Protein AF-0000000075744538 (afdb_homodimer)

Sequence (208 aa):
MGKKRLEEMASIMDGLGHPLRLRIIAILAMNGSLYLSDIAKRLGVSRALAKVHLVKLQKAGLVRSSVRLMDGEAKALRYYELVDFNITVNPRIIVELAGGGDEQMGKKRLEEMASIMDGLGHPLRLRIIAILAMNGSLYLSDIAKRLGVSRALAKVHLVKLQKAGLVRSSVRLMDGEAKALRYYELVDFNITVNPRIIVELAGGGDEQ

Foldseek 3Di:
DLVVLLVLVVLLVVLVVDPLSVVLLVVQVVPPKAFLVVSCVVSVHDSVVSVVSVVSCVVSVQKDKDWDCPPPDNDITIIMHGDDDDDDDDPVVNCCSNPVPPPD/DLVVLLVLVVLLVVLVVDPLSVVLLVVQVVPPKAFLVVSCVVSVHDSVVSVVSVVSCVVSVQKDKDWDCPPPDNDITIIMHGDDDDDDDDPVVNCCSNPVPPPD

Secondary structure (DSSP, 8-state):
-HHHHHHHHHHHHHHTSSHHHHHHHHHHHHH-SEEHHHHHHHHTS-HHHHHHHHHHHHHTTSEEEEEEE-TTSS-EEEEEEEPP--EEE-HHHHHHHHHTTTT-/-HHHHHHHHHHHHHHTSSHHHHHHHHHHHHH-SEEHHHHHHHHTS-HHHHHHHHHHHHHTTSEEEEEEE-TTSS-EEEEEEEPP--EEE-HHHHHHHHHTTTT-

Radius of gyration: 20.22 Å; Cα contacts (8 Å, |Δi|>4): 344; chains: 2; bounding box: 46×75×44 Å

pLDDT: mean 91.55, std 14.59, range [30.5, 98.81]

InterPro domains:
  IPR001845 HTH ArsR-type DNA-binding domain [SM00418] (11-99)
  IPR011991 ArsR-like helix-turn-helix domain [cd00090] (16-85)
  IPR036388 Winged helix-like DNA-binding domain superfamily [G3DSA:1.10.10.10] (1-91)
  IPR036390 Winged helix DNA-binding domain superfamily [SSF46785] (3-94)
  IPR051081 HTH-type Metal-responsive Transcriptional Regulators [PTHR33154] (5-82)

Structure (mmCIF, N/CA/C/O backbone):
data_AF-0000000075744538-model_v1
#
loop_
_entity.id
_entity.type
_entity.pdbx_description
1 polymer 'Regulatory protein ArsR'
#
loop_
_atom_site.group_PDB
_atom_site.id
_atom_site.type_symbol
_atom_site.label_atom_id
_atom_site.label_alt_id
_atom_site.label_comp_id
_atom_site.label_asym_id
_atom_site.label_entity_id
_atom_site.label_seq_id
_atom_site.pdbx_PDB_ins_code
_atom_site.Cartn_x
_atom_site.Cartn_y
_atom_site.Cartn_z
_atom_site.occupancy
_atom_site.B_iso_or_equiv
_atom_site.auth_seq_id
_atom_site.auth_comp_id
_atom_site.auth_asym_id
_atom_site.auth_atom_id
_atom_site.pdbx_PDB_model_num
ATOM 1 N N . MET A 1 1 ? 17.062 2.197 13.508 1 47.12 1 MET A N 1
ATOM 2 C CA . MET A 1 1 ? 16.344 0.928 13.547 1 47.12 1 MET A CA 1
ATOM 3 C C . MET A 1 1 ? 14.875 1.127 13.203 1 47.12 1 MET A C 1
ATOM 5 O O . MET A 1 1 ? 14.258 0.26 12.586 1 47.12 1 MET A O 1
ATOM 9 N N . GLY A 1 2 ? 14.25 2.395 13.664 1 64.56 2 GLY A N 1
ATOM 10 C CA . GLY A 1 2 ? 12.875 2.773 13.375 1 64.56 2 GLY A CA 1
ATOM 11 C C . GLY A 1 2 ? 12.609 2.961 11.891 1 64.56 2 GLY A C 1
ATOM 12 O O . GLY A 1 2 ? 11.586 2.496 11.375 1 64.56 2 GLY A O 1
ATOM 13 N N . LYS A 1 3 ? 13.727 3.275 11.234 1 73.88 3 LYS A N 1
ATOM 14 C CA . LYS A 1 3 ? 13.617 3.547 9.805 1 73.88 3 LYS A CA 1
ATOM 15 C C . LYS A 1 3 ? 13.469 2.252 9.008 1 73.88 3 LYS A C 1
ATOM 17 O O . LYS A 1 3 ? 12.68 2.182 8.062 1 73.88 3 LYS A O 1
ATOM 22 N N . LYS A 1 4 ? 14.203 1.248 9.461 1 85.88 4 LYS A N 1
ATOM 23 C CA . LYS A 1 4 ? 14.141 -0.024 8.742 1 85.88 4 LYS A CA 1
ATOM 24 C C . LYS A 1 4 ? 12.758 -0.661 8.891 1 85.88 4 LYS A C 1
ATOM 26 O O . LYS A 1 4 ? 12.219 -1.21 7.926 1 85.88 4 LYS A O 1
ATOM 31 N N . ARG A 1 5 ? 12.219 -0.546 10.055 1 92.44 5 ARG A N 1
ATOM 32 C CA . ARG A 1 5 ? 10.906 -1.124 10.32 1 92.44 5 ARG A CA 1
ATOM 33 C C . ARG A 1 5 ? 9.812 -0.389 9.547 1 92.44 5 ARG A C 1
ATOM 35 O O . ARG A 1 5 ? 8.875 -1.011 9.047 1 92.44 5 ARG A O 1
ATOM 42 N N . LEU A 1 6 ? 10.016 0.898 9.469 1 95.19 6 LEU A N 1
ATOM 43 C CA . LEU A 1 6 ? 9.062 1.692 8.703 1 95.19 6 LEU A CA 1
ATOM 44 C C . LEU A 1 6 ? 9.148 1.37 7.215 1 95.19 6 LEU A C 1
ATOM 46 O O . LEU A 1 6 ? 8.133 1.298 6.531 1 95.19 6 LEU A O 1
ATOM 50 N N . GLU A 1 7 ? 10.383 1.161 6.746 1 96.69 7 GLU A N 1
ATOM 51 C CA . GLU A 1 7 ? 10.609 0.81 5.348 1 96.69 7 GLU A CA 1
ATOM 52 C C . GLU A 1 7 ? 10.008 -0.554 5.016 1 96.69 7 GLU A C 1
ATOM 54 O O . GLU A 1 7 ? 9.469 -0.753 3.926 1 96.69 7 GLU A O 1
ATOM 59 N N . GLU A 1 8 ? 10.141 -1.439 5.91 1 96.62 8 GLU A N 1
ATOM 60 C CA . GLU A 1 8 ? 9.555 -2.762 5.723 1 96.62 8 GLU A CA 1
ATOM 61 C C . GLU A 1 8 ? 8.031 -2.686 5.656 1 96.62 8 GLU A C 1
ATOM 63 O O . GLU A 1 8 ? 7.406 -3.33 4.809 1 96.62 8 GLU A O 1
ATOM 68 N N . MET A 1 9 ? 7.48 -1.909 6.602 1 97.44 9 MET A N 1
ATOM 69 C CA . MET A 1 9 ? 6.035 -1.705 6.574 1 97.44 9 MET A CA 1
ATOM 70 C C . MET A 1 9 ? 5.602 -1.058 5.266 1 97.44 9 MET A C 1
ATOM 72 O O . MET A 1 9 ? 4.637 -1.5 4.637 1 97.44 9 MET A O 1
ATOM 76 N N . ALA A 1 10 ? 6.344 -0.08 4.855 1 98.44 10 ALA A N 1
ATOM 77 C CA . ALA A 1 10 ? 6.027 0.614 3.609 1 98.44 10 ALA A CA 1
ATOM 78 C C . ALA A 1 10 ? 6.082 -0.34 2.42 1 98.44 10 ALA A C 1
ATOM 80 O O . ALA A 1 10 ? 5.238 -0.273 1.521 1 98.44 10 ALA A O 1
ATOM 81 N N . SER A 1 11 ? 7.059 -1.188 2.406 1 98.31 11 SER A N 1
ATOM 82 C CA . SER A 1 11 ? 7.223 -2.145 1.317 1 98.31 11 SER A CA 1
ATOM 83 C C . SER A 1 11 ? 6.02 -3.078 1.219 1 98.31 11 SER A C 1
ATOM 85 O O . SER A 1 11 ? 5.52 -3.342 0.123 1 98.31 11 SER A O 1
ATOM 87 N N . ILE A 1 12 ? 5.578 -3.559 2.309 1 98.56 12 ILE A N 1
ATOM 88 C CA . ILE A 1 12 ? 4.43 -4.457 2.342 1 98.56 12 ILE A CA 1
ATOM 89 C C . ILE A 1 12 ? 3.182 -3.715 1.871 1 98.56 12 ILE A C 1
ATOM 91 O O . ILE A 1 12 ? 2.438 -4.215 1.023 1 98.56 12 ILE A O 1
ATOM 95 N N . MET A 1 13 ? 2.982 -2.502 2.416 1 98.81 13 MET A N 1
ATOM 96 C CA . MET A 1 13 ? 1.815 -1.718 2.021 1 98.81 13 MET A CA 1
ATOM 97 C C . MET A 1 13 ? 1.864 -1.381 0.535 1 98.81 13 MET A C 1
ATOM 99 O O . MET A 1 13 ? 0.838 -1.412 -0.147 1 98.81 13 MET A O 1
ATOM 103 N N . ASP A 1 14 ? 3.059 -1.062 0.103 1 98.75 14 ASP A N 1
ATOM 104 C CA . ASP A 1 14 ? 3.242 -0.787 -1.318 1 98.75 14 ASP A CA 1
ATOM 105 C C . ASP A 1 14 ? 2.879 -2.004 -2.166 1 98.75 14 ASP A C 1
ATOM 107 O O . ASP A 1 14 ? 2.203 -1.876 -3.188 1 98.75 14 ASP A O 1
ATOM 111 N N . GLY A 1 15 ? 3.254 -3.119 -1.806 1 98.75 15 GLY A N 1
ATOM 112 C CA . GLY A 1 15 ? 2.887 -4.355 -2.479 1 98.75 15 GLY A CA 1
ATOM 113 C C . GLY A 1 15 ? 1.386 -4.559 -2.574 1 98.75 15 GLY A C 1
ATOM 114 O O . GLY A 1 15 ? 0.886 -5.062 -3.582 1 98.75 15 GLY A O 1
ATOM 115 N N . LEU A 1 16 ? 0.679 -4.105 -1.604 1 98.81 16 LEU A N 1
ATOM 116 C CA . LEU A 1 16 ? -0.765 -4.301 -1.523 1 98.81 16 LEU A CA 1
ATOM 117 C C . LEU A 1 16 ? -1.505 -3.131 -2.164 1 98.81 16 LEU A C 1
ATOM 119 O O . LEU A 1 16 ? -2.736 -3.137 -2.24 1 98.81 16 LEU A O 1
ATOM 123 N N . GLY A 1 17 ? -0.749 -2.145 -2.582 1 98.69 17 GLY A N 1
ATOM 124 C CA . GLY A 1 17 ? -1.336 -0.878 -2.992 1 98.69 17 GLY A CA 1
ATOM 125 C C . GLY A 1 17 ? -1.738 -0.854 -4.457 1 98.69 17 GLY A C 1
ATOM 126 O O . GLY A 1 17 ? -1.682 0.194 -5.102 1 98.69 17 GLY A O 1
ATOM 127 N N . HIS A 1 18 ? -2.146 -1.914 -5 1 98.44 18 HIS A N 1
ATOM 128 C CA . HIS A 1 18 ? -2.52 -2.033 -6.406 1 98.44 18 HIS A CA 1
ATOM 129 C C . HIS A 1 18 ? -3.637 -3.055 -6.594 1 98.44 18 HIS A C 1
ATOM 131 O O . HIS A 1 18 ? -3.51 -4.207 -6.172 1 98.44 18 HIS A O 1
ATOM 137 N N . PRO A 1 19 ? -4.703 -2.648 -7.309 1 97.88 19 PRO A N 1
ATOM 138 C CA . PRO A 1 19 ? -5.848 -3.553 -7.434 1 97.88 19 PRO A CA 1
ATOM 139 C C . PRO A 1 19 ? -5.484 -4.875 -8.102 1 97.88 19 PRO A C 1
ATOM 141 O O . PRO A 1 19 ? -5.957 -5.934 -7.68 1 97.88 19 PRO A O 1
ATOM 144 N N . LEU A 1 20 ? -4.684 -4.84 -9.102 1 97.75 20 LEU A N 1
ATOM 145 C CA . LEU A 1 20 ? -4.305 -6.062 -9.797 1 97.75 20 LEU A CA 1
ATOM 146 C C . LEU A 1 20 ? -3.508 -6.988 -8.883 1 97.75 20 LEU A C 1
ATOM 148 O O . LEU A 1 20 ? -3.664 -8.211 -8.938 1 97.75 20 LEU A O 1
ATOM 152 N N . ARG A 1 21 ? -2.678 -6.422 -8.094 1 98.69 21 ARG A N 1
ATOM 153 C CA . ARG A 1 21 ? -1.895 -7.242 -7.172 1 98.69 21 ARG A CA 1
ATOM 154 C C . ARG A 1 21 ? -2.785 -7.863 -6.102 1 98.69 21 ARG A C 1
ATOM 156 O O . ARG A 1 21 ? -2.545 -8.992 -5.664 1 98.69 21 ARG A O 1
ATOM 163 N N . LEU A 1 22 ? -3.793 -7.105 -5.695 1 98.69 22 LEU A N 1
ATOM 164 C CA . LEU A 1 22 ? -4.758 -7.688 -4.766 1 98.69 22 LEU A CA 1
ATOM 165 C C . LEU A 1 22 ? -5.512 -8.836 -5.418 1 98.69 22 LEU A C 1
ATOM 167 O O . LEU A 1 22 ? -5.816 -9.836 -4.766 1 98.69 22 LEU A O 1
ATOM 171 N N . ARG A 1 23 ? -5.773 -8.719 -6.684 1 98.19 23 ARG A N 1
ATOM 172 C CA . ARG A 1 23 ? -6.414 -9.805 -7.41 1 98.19 23 ARG A CA 1
ATOM 173 C C . ARG A 1 23 ? -5.492 -11.016 -7.508 1 98.19 23 ARG A C 1
ATOM 175 O O . ARG A 1 23 ? -5.945 -12.156 -7.41 1 98.19 23 ARG A O 1
ATOM 182 N N . ILE A 1 24 ? -4.242 -10.75 -7.676 1 98.62 24 ILE A N 1
ATOM 183 C CA . ILE A 1 24 ? -3.27 -11.844 -7.703 1 98.62 24 ILE A CA 1
ATOM 184 C C . ILE A 1 24 ? -3.293 -12.586 -6.371 1 98.62 24 ILE A C 1
ATOM 186 O O . ILE A 1 24 ? -3.324 -13.82 -6.34 1 98.62 24 ILE A O 1
ATOM 190 N N . ILE A 1 25 ? -3.305 -11.859 -5.328 1 98.81 25 ILE A N 1
ATOM 191 C CA . ILE A 1 25 ? -3.334 -12.453 -3.994 1 98.81 25 ILE A CA 1
ATOM 192 C C . ILE A 1 25 ? -4.594 -13.297 -3.832 1 98.81 25 ILE A C 1
ATOM 194 O O . ILE A 1 25 ? -4.531 -14.422 -3.336 1 98.81 25 ILE A O 1
ATOM 198 N N . ALA A 1 26 ? -5.715 -12.727 -4.289 1 98.38 26 ALA A N 1
ATOM 199 C CA . ALA A 1 26 ? -6.973 -13.461 -4.191 1 98.38 26 ALA A CA 1
ATOM 200 C C . ALA A 1 26 ? -6.906 -14.773 -4.973 1 98.38 26 ALA A C 1
ATOM 202 O O . ALA A 1 26 ? -7.316 -15.82 -4.473 1 98.38 26 ALA A O 1
ATOM 203 N N . ILE A 1 27 ? -6.395 -14.719 -6.164 1 97.81 27 ILE A N 1
ATOM 204 C CA . ILE A 1 27 ? -6.297 -15.875 -7.047 1 97.81 27 ILE A CA 1
ATOM 205 C C . ILE A 1 27 ? -5.418 -16.938 -6.398 1 97.81 27 ILE A C 1
ATOM 207 O O . ILE A 1 27 ? -5.781 -18.125 -6.367 1 97.81 27 ILE A O 1
ATOM 211 N N . LEU A 1 28 ? -4.301 -16.562 -5.84 1 98.44 28 LEU A N 1
ATOM 212 C CA . LEU A 1 28 ? -3.383 -17.5 -5.219 1 98.44 28 LEU A CA 1
ATOM 213 C C . LEU A 1 28 ? -3.975 -18.062 -3.93 1 98.44 28 LEU A C 1
ATOM 215 O O . LEU A 1 28 ? -3.77 -19.25 -3.611 1 98.44 28 LEU A O 1
ATOM 219 N N . ALA A 1 29 ? -4.656 -17.219 -3.219 1 98.25 29 ALA A N 1
ATOM 220 C CA . ALA A 1 29 ? -5.285 -17.672 -1.978 1 98.25 29 ALA A CA 1
ATOM 221 C C . ALA A 1 29 ? -6.336 -18.75 -2.25 1 98.25 29 ALA A C 1
ATOM 223 O O . ALA A 1 29 ? -6.484 -19.688 -1.471 1 98.25 29 ALA A O 1
ATOM 224 N N . MET A 1 30 ? -6.992 -18.609 -3.342 1 97.25 30 MET A N 1
ATOM 225 C CA . MET A 1 30 ? -8.125 -19.484 -3.654 1 97.25 30 MET A CA 1
ATOM 226 C C . MET A 1 30 ? -7.66 -20.75 -4.359 1 97.25 30 MET A C 1
ATOM 228 O O . MET A 1 30 ? -8.352 -21.781 -4.316 1 97.25 30 MET A O 1
ATOM 232 N N . ASN A 1 31 ? -6.469 -20.688 -5.031 1 96.81 31 ASN A N 1
ATOM 233 C CA . ASN A 1 31 ? -6.125 -21.797 -5.93 1 96.81 31 ASN A CA 1
ATOM 234 C C . ASN A 1 31 ? -4.812 -22.453 -5.527 1 96.81 31 ASN A C 1
ATOM 236 O O . ASN A 1 31 ? -4.457 -23.516 -6.059 1 96.81 31 ASN A O 1
ATOM 240 N N . GLY A 1 32 ? -4.125 -21.844 -4.559 1 96.56 32 GLY A N 1
ATOM 241 C CA . GLY A 1 32 ? -2.824 -22.391 -4.195 1 96.56 32 GLY A CA 1
ATOM 242 C C . GLY A 1 32 ? -1.714 -21.953 -5.133 1 96.56 32 GLY A C 1
ATOM 243 O O . GLY A 1 32 ? -1.694 -20.812 -5.598 1 96.56 32 GLY A O 1
ATOM 244 N N . SER A 1 33 ? -0.718 -22.828 -5.367 1 97.06 33 SER A N 1
ATOM 245 C CA . SER A 1 33 ? 0.424 -22.516 -6.223 1 97.06 33 SER A CA 1
ATOM 246 C C . SER A 1 33 ? 0.024 -22.516 -7.695 1 97.06 33 SER A C 1
ATOM 248 O O . SER A 1 33 ? -0.646 -23.422 -8.172 1 97.06 33 SER A O 1
ATOM 250 N N . LEU A 1 34 ? 0.388 -21.469 -8.398 1 97.62 34 LEU A N 1
ATOM 251 C CA . LEU A 1 34 ? 0.048 -21.344 -9.812 1 97.62 34 LEU A CA 1
ATOM 252 C C . LEU A 1 34 ? 1.264 -20.906 -10.625 1 97.62 34 LEU A C 1
ATOM 254 O O . LEU A 1 34 ? 2.105 -20.141 -10.133 1 97.62 34 LEU A O 1
ATOM 258 N N . TYR A 1 35 ? 1.238 -21.328 -11.859 1 96.81 35 TYR A N 1
ATOM 259 C CA . TYR A 1 35 ? 2.256 -20.859 -12.797 1 96.81 35 TYR A CA 1
ATOM 260 C C . TYR A 1 35 ? 1.969 -19.438 -13.242 1 96.81 35 TYR A C 1
ATOM 262 O O . TYR A 1 35 ? 0.815 -19 -13.25 1 96.81 35 TYR A O 1
ATOM 270 N N . LEU A 1 36 ? 3.086 -18.766 -13.562 1 97.25 36 LEU A N 1
ATOM 271 C CA . LEU A 1 36 ? 2.975 -17.406 -14.062 1 97.25 36 LEU A CA 1
ATOM 272 C C . LEU A 1 36 ? 1.933 -17.328 -15.18 1 97.25 36 LEU A C 1
ATOM 274 O O . LEU A 1 36 ? 1.086 -16.422 -15.172 1 97.25 36 LEU A O 1
ATOM 278 N N . SER A 1 37 ? 1.929 -18.219 -16.094 1 96.06 37 SER A N 1
ATOM 279 C CA . SER A 1 37 ? 1.019 -18.203 -17.234 1 96.06 37 SER A CA 1
ATOM 280 C C . SER A 1 37 ? -0.433 -18.344 -16.781 1 96.06 37 SER A C 1
ATOM 282 O O . SER A 1 37 ? -1.326 -17.719 -17.359 1 96.06 37 SER A O 1
ATOM 284 N N . ASP A 1 38 ? -0.695 -19.141 -15.805 1 97.44 38 ASP A N 1
ATOM 285 C CA . ASP A 1 38 ? -2.045 -19.328 -15.289 1 97.44 38 ASP A CA 1
ATOM 286 C C . ASP A 1 38 ? -2.555 -18.078 -14.586 1 97.44 38 ASP A C 1
ATOM 288 O O . ASP A 1 38 ? -3.719 -17.703 -14.742 1 97.44 38 ASP A O 1
ATOM 292 N N . ILE A 1 39 ? -1.715 -17.484 -13.82 1 98.19 39 ILE A N 1
ATOM 293 C CA . ILE A 1 39 ? -2.074 -16.25 -13.141 1 98.19 39 ILE A CA 1
ATOM 294 C C . ILE A 1 39 ? -2.439 -15.18 -14.164 1 98.19 39 ILE A C 1
ATOM 296 O O . ILE A 1 39 ? -3.482 -14.531 -14.055 1 98.19 39 ILE A O 1
ATOM 300 N N . ALA A 1 40 ? -1.574 -15.047 -15.164 1 98.44 40 ALA A N 1
ATOM 301 C CA . ALA A 1 40 ? -1.8 -14.055 -16.203 1 98.44 40 ALA A CA 1
ATOM 302 C C . ALA A 1 40 ? -3.129 -14.297 -16.922 1 98.44 40 ALA A C 1
ATOM 304 O O . ALA A 1 40 ? -3.908 -13.359 -17.125 1 98.44 40 ALA A O 1
ATOM 305 N N . LYS A 1 41 ? -3.426 -15.523 -17.25 1 98.31 41 LYS A N 1
ATOM 306 C CA . LYS A 1 41 ? -4.66 -15.898 -17.922 1 98.31 41 LYS A CA 1
ATOM 307 C C . LYS A 1 41 ? -5.883 -15.57 -17.078 1 98.31 41 LYS A C 1
ATOM 309 O O . LYS A 1 41 ? -6.844 -14.969 -17.562 1 98.31 41 LYS A O 1
ATOM 314 N N . ARG A 1 42 ? -5.836 -15.914 -15.82 1 97.12 42 ARG A N 1
ATOM 315 C CA . ARG A 1 42 ? -6.953 -15.695 -14.906 1 97.12 42 ARG A CA 1
ATOM 316 C C . ARG A 1 42 ? -7.199 -14.203 -14.695 1 97.12 42 ARG A C 1
ATOM 318 O O . ARG A 1 42 ? -8.336 -13.781 -14.477 1 97.12 42 ARG A O 1
ATOM 325 N N . LEU A 1 43 ? -6.16 -13.398 -14.719 1 96.81 43 LEU A N 1
ATOM 326 C CA . LEU A 1 43 ? -6.258 -11.953 -14.531 1 96.81 43 LEU A CA 1
ATOM 327 C C . LEU A 1 43 ? -6.676 -11.266 -15.828 1 96.81 43 LEU A C 1
ATOM 329 O O . LEU A 1 43 ? -7.133 -10.125 -15.812 1 96.81 43 LEU A O 1
ATOM 333 N N . GLY A 1 44 ? -6.441 -11.906 -16.953 1 97.69 44 GLY A N 1
ATOM 334 C CA . GLY A 1 44 ? -6.707 -11.289 -18.25 1 97.69 44 GLY A CA 1
ATOM 335 C C . GLY A 1 44 ? -5.656 -10.273 -18.656 1 97.69 44 GLY A C 1
ATOM 336 O O . GLY A 1 44 ? -5.984 -9.227 -19.234 1 97.69 44 GLY A O 1
ATOM 337 N N . VAL A 1 45 ? -4.418 -10.508 -18.312 1 98.31 45 VAL A N 1
ATOM 338 C CA . VAL A 1 45 ? -3.318 -9.609 -18.641 1 98.31 45 VAL A CA 1
ATOM 339 C C . VAL A 1 45 ? -2.186 -10.398 -19.297 1 98.31 45 VAL A C 1
ATOM 341 O O . VAL A 1 45 ? -2.232 -11.633 -19.359 1 98.31 45 VAL A O 1
ATOM 344 N N . SER A 1 46 ? -1.188 -9.688 -19.797 1 98.38 46 SER A N 1
ATOM 345 C CA . SER A 1 46 ? -0.025 -10.336 -20.391 1 98.38 46 SER A CA 1
ATOM 346 C C . SER A 1 46 ? 0.859 -10.969 -19.312 1 98.38 46 SER A C 1
ATOM 348 O O . SER A 1 46 ? 0.849 -10.547 -18.156 1 98.38 46 SER A O 1
ATOM 350 N N . ARG A 1 47 ? 1.616 -11.953 -19.656 1 97.81 47 ARG A N 1
ATOM 351 C CA . ARG A 1 47 ? 2.6 -12.562 -18.781 1 97.81 47 ARG A CA 1
ATOM 352 C C . ARG A 1 47 ? 3.619 -11.539 -18.297 1 97.81 47 ARG A C 1
ATOM 354 O O . ARG A 1 47 ? 4.066 -11.594 -17.141 1 97.81 47 ARG A O 1
ATOM 361 N N . ALA A 1 48 ? 4.004 -10.672 -19.188 1 98.25 48 ALA A N 1
ATOM 362 C CA . ALA A 1 48 ? 4.969 -9.641 -18.812 1 98.25 48 ALA A CA 1
ATOM 363 C C . ALA A 1 48 ? 4.445 -8.781 -17.672 1 98.25 48 ALA A C 1
ATOM 365 O O . ALA A 1 48 ? 5.16 -8.539 -16.688 1 98.25 48 ALA A O 1
ATOM 366 N N . LEU A 1 49 ? 3.211 -8.336 -17.734 1 98.44 49 LEU A N 1
ATOM 367 C CA . LEU A 1 49 ? 2.609 -7.492 -16.719 1 98.44 49 LEU A CA 1
ATOM 368 C C . LEU A 1 49 ? 2.439 -8.266 -15.406 1 98.44 49 LEU A C 1
ATOM 370 O O . LEU A 1 49 ? 2.752 -7.754 -14.336 1 98.44 49 LEU A O 1
ATOM 374 N N . ALA A 1 50 ? 1.929 -9.414 -15.531 1 98.56 50 ALA A N 1
ATOM 375 C CA . ALA A 1 50 ? 1.787 -10.242 -14.336 1 98.56 50 ALA A CA 1
ATOM 376 C C . ALA A 1 50 ? 3.131 -10.438 -13.641 1 98.56 50 ALA A C 1
ATOM 378 O O . ALA A 1 50 ? 3.211 -10.406 -12.406 1 98.56 50 ALA A O 1
ATOM 379 N N . LYS A 1 51 ? 4.105 -10.695 -14.445 1 98.31 51 LYS A N 1
ATOM 380 C CA . LYS A 1 51 ? 5.438 -10.906 -13.891 1 98.31 51 LYS A CA 1
ATOM 381 C C . LYS A 1 51 ? 5.902 -9.695 -13.086 1 98.31 51 LYS A C 1
ATOM 383 O O . LYS A 1 51 ? 6.395 -9.836 -11.969 1 98.31 51 LYS A O 1
ATOM 388 N N . VAL A 1 52 ? 5.758 -8.508 -13.664 1 98.5 52 VAL A N 1
ATOM 389 C CA . VAL A 1 52 ? 6.148 -7.27 -13 1 98.5 52 VAL A CA 1
ATOM 390 C C . VAL A 1 52 ? 5.496 -7.191 -11.625 1 98.5 52 VAL A C 1
ATOM 392 O O . VAL A 1 52 ? 6.16 -6.895 -10.625 1 98.5 52 VAL A O 1
ATOM 395 N N . HIS A 1 53 ? 4.227 -7.441 -11.484 1 98.75 53 HIS A N 1
ATOM 396 C CA . HIS A 1 53 ? 3.502 -7.352 -10.219 1 98.75 53 HIS A CA 1
ATOM 397 C C . HIS A 1 53 ? 3.914 -8.477 -9.266 1 98.75 53 HIS A C 1
ATOM 399 O O . HIS A 1 53 ? 3.994 -8.266 -8.055 1 98.75 53 HIS A O 1
ATOM 405 N N . LEU A 1 54 ? 4.168 -9.633 -9.82 1 98.75 54 LEU A N 1
ATOM 406 C CA . LEU A 1 54 ? 4.586 -10.758 -8.984 1 98.75 54 LEU A CA 1
ATOM 407 C C . LEU A 1 54 ? 5.961 -10.5 -8.375 1 98.75 54 LEU A C 1
ATOM 409 O O . LEU A 1 54 ? 6.219 -10.875 -7.23 1 98.75 54 LEU A O 1
ATOM 413 N N . VAL A 1 55 ? 6.84 -9.93 -9.148 1 98.44 55 VAL A N 1
ATOM 414 C CA . VAL A 1 55 ? 8.156 -9.562 -8.625 1 98.44 55 VAL A CA 1
ATOM 415 C C . VAL A 1 55 ? 8 -8.586 -7.469 1 98.44 55 VAL A C 1
ATOM 417 O O . VAL A 1 55 ? 8.664 -8.719 -6.438 1 98.44 55 VAL A O 1
ATOM 420 N N . LYS A 1 56 ? 7.156 -7.598 -7.617 1 98.62 56 LYS A N 1
ATOM 421 C CA . LYS A 1 56 ? 6.91 -6.629 -6.555 1 98.62 56 LYS A CA 1
ATOM 422 C C . LYS A 1 56 ? 6.359 -7.312 -5.309 1 98.62 56 LYS A C 1
ATOM 424 O O . LYS A 1 56 ? 6.781 -7.012 -4.188 1 98.62 56 LYS A O 1
ATOM 429 N N . LEU A 1 57 ? 5.418 -8.195 -5.473 1 98.81 57 LEU A N 1
ATOM 430 C CA . LEU A 1 57 ? 4.816 -8.93 -4.363 1 98.81 57 LEU A CA 1
ATOM 431 C C . LEU A 1 57 ? 5.848 -9.805 -3.664 1 98.81 57 LEU A C 1
ATOM 433 O O . LEU A 1 57 ? 5.812 -9.953 -2.439 1 98.81 57 LEU A O 1
ATOM 437 N N . GLN A 1 58 ? 6.734 -10.367 -4.48 1 98.56 58 GLN A N 1
ATOM 438 C CA . GLN A 1 58 ? 7.801 -11.188 -3.916 1 98.56 58 GLN A CA 1
ATOM 439 C C . GLN A 1 58 ? 8.758 -10.344 -3.072 1 98.56 58 GLN A C 1
ATOM 441 O O . GLN A 1 58 ? 9.117 -10.734 -1.961 1 98.56 58 GLN A O 1
ATOM 446 N N . LYS A 1 59 ? 9.148 -9.219 -3.57 1 98.12 59 LYS A N 1
ATOM 447 C CA . LYS A 1 59 ? 10.039 -8.32 -2.844 1 98.12 59 LYS A CA 1
ATOM 448 C C . LYS A 1 59 ? 9.406 -7.867 -1.529 1 98.12 59 LYS A C 1
ATOM 450 O O . LYS A 1 59 ? 10.109 -7.664 -0.536 1 98.12 59 LYS A O 1
ATOM 455 N N . ALA A 1 60 ? 8.109 -7.773 -1.502 1 98.38 60 ALA A N 1
ATOM 456 C CA . ALA A 1 60 ? 7.371 -7.355 -0.313 1 98.38 60 ALA A CA 1
ATOM 457 C C . ALA A 1 60 ? 7.168 -8.523 0.648 1 98.38 60 ALA A C 1
ATOM 459 O O . ALA A 1 60 ? 6.609 -8.352 1.733 1 98.38 60 ALA A O 1
ATOM 460 N N . GLY A 1 61 ? 7.531 -9.711 0.204 1 98.5 61 GLY A N 1
ATOM 461 C CA . GLY A 1 61 ? 7.434 -10.891 1.049 1 98.5 61 GLY A CA 1
ATOM 462 C C . GLY A 1 61 ? 6.043 -11.492 1.066 1 98.5 61 GLY A C 1
ATOM 463 O O . GLY A 1 61 ? 5.699 -12.25 1.979 1 98.5 61 GLY A O 1
ATOM 464 N N . LEU A 1 62 ? 5.23 -11.195 0.082 1 98.81 62 LEU A N 1
ATOM 465 C CA . LEU A 1 62 ? 3.824 -11.586 0.094 1 98.81 62 LEU A CA 1
ATOM 466 C C . LEU A 1 62 ? 3.598 -12.828 -0.767 1 98.81 62 LEU A C 1
ATOM 468 O O . LEU A 1 62 ? 2.566 -13.492 -0.643 1 98.81 62 LEU A O 1
ATOM 472 N N . VAL A 1 63 ? 4.559 -13.07 -1.713 1 98.75 63 VAL A N 1
ATOM 473 C CA . VAL A 1 63 ? 4.523 -14.258 -2.561 1 98.75 63 VAL A CA 1
ATOM 474 C C . VAL A 1 63 ? 5.922 -14.867 -2.646 1 98.75 63 VAL A C 1
ATOM 476 O O . VAL A 1 63 ? 6.922 -14.18 -2.432 1 98.75 63 VAL A O 1
ATOM 479 N N . ARG A 1 64 ? 6.012 -16.062 -2.848 1 98.5 64 ARG A N 1
ATOM 480 C CA . ARG A 1 64 ? 7.27 -16.734 -3.131 1 98.5 64 ARG A CA 1
ATOM 481 C C . ARG A 1 64 ? 7.176 -17.547 -4.426 1 98.5 64 ARG A C 1
ATOM 483 O O . ARG A 1 64 ? 6.078 -17.875 -4.879 1 98.5 64 ARG A O 1
ATOM 490 N N . SER A 1 65 ? 8.273 -17.781 -5.043 1 97.38 65 SER A N 1
ATOM 491 C CA . SER A 1 65 ? 8.297 -18.516 -6.305 1 97.38 65 SER A CA 1
ATOM 492 C C . SER A 1 65 ? 9.289 -19.672 -6.258 1 97.38 65 SER A C 1
ATOM 494 O O . SER A 1 65 ? 10.195 -19.688 -5.418 1 97.38 65 SER A O 1
ATOM 496 N N . SER A 1 66 ? 9.102 -20.641 -7.035 1 94.69 66 SER A N 1
ATOM 497 C CA . SER A 1 66 ? 9.984 -21.781 -7.246 1 94.69 66 SER A CA 1
ATOM 498 C C . SER A 1 66 ? 9.984 -22.219 -8.711 1 94.69 66 SER A C 1
ATOM 500 O O . SER A 1 66 ? 9.062 -21.906 -9.461 1 94.69 66 SER A O 1
ATOM 502 N N . VAL A 1 67 ? 11.148 -22.812 -9.094 1 91.44 67 VAL A N 1
ATOM 503 C CA . VAL A 1 67 ? 11.289 -23.281 -10.469 1 91.44 67 VAL A CA 1
ATOM 504 C C . VAL A 1 67 ? 11.156 -24.812 -10.5 1 91.44 67 VAL A C 1
ATOM 506 O O . VAL A 1 67 ? 11.703 -25.5 -9.641 1 91.44 67 VAL A O 1
ATOM 509 N N . ARG A 1 68 ? 10.32 -25.25 -11.328 1 84.38 68 ARG A N 1
ATOM 510 C CA . ARG A 1 68 ? 10.18 -26.688 -11.531 1 84.38 68 ARG A CA 1
ATOM 511 C C . ARG A 1 68 ? 10.594 -27.078 -12.945 1 84.38 68 ARG A C 1
ATOM 513 O O . ARG A 1 68 ? 10.211 -26.422 -13.914 1 84.38 68 ARG A O 1
ATOM 520 N N . LEU A 1 69 ? 11.609 -27.984 -12.945 1 80.56 69 LEU A N 1
ATOM 521 C CA . LEU A 1 69 ? 12.031 -28.516 -14.234 1 80.56 69 LEU A CA 1
ATOM 522 C C . LEU A 1 69 ? 11.008 -29.5 -14.773 1 80.56 69 LEU A C 1
ATOM 524 O O . LEU A 1 69 ? 10.461 -30.312 -14.016 1 80.56 69 LEU A O 1
ATOM 528 N N . MET A 1 70 ? 10.344 -29.172 -15.781 1 72 70 MET A N 1
ATOM 529 C CA . MET A 1 70 ? 9.398 -30.109 -16.375 1 72 70 MET A CA 1
ATOM 530 C C . MET A 1 70 ? 10.133 -31.297 -17 1 72 70 MET A C 1
ATOM 532 O O . MET A 1 70 ? 11.164 -31.125 -17.656 1 72 70 MET A O 1
ATOM 536 N N . ASP A 1 71 ? 9.82 -32.5 -16.391 1 62.41 71 ASP A N 1
ATOM 537 C CA . ASP A 1 71 ? 10.391 -33.719 -16.953 1 62.41 71 ASP A CA 1
ATOM 538 C C . ASP A 1 71 ? 10.219 -33.75 -18.469 1 62.41 71 ASP A C 1
ATOM 540 O O . ASP A 1 71 ? 9.133 -33.5 -18.984 1 62.41 71 ASP A O 1
ATOM 544 N N . GLY A 1 72 ? 11.414 -34.031 -19.109 1 64.75 72 GLY A N 1
ATOM 545 C CA . GLY A 1 72 ? 11.5 -34.25 -20.547 1 64.75 72 GLY A CA 1
ATOM 546 C C . GLY A 1 72 ? 11.656 -32.969 -21.328 1 64.75 72 GLY A C 1
ATOM 547 O O . GLY A 1 72 ? 11.953 -32.969 -22.531 1 64.75 72 GLY A O 1
ATOM 548 N N . GLU A 1 73 ? 10.961 -31.891 -20.812 1 63.84 73 GLU A N 1
ATOM 549 C CA . GLU A 1 73 ? 11.117 -30.641 -21.562 1 63.84 73 GLU A CA 1
ATOM 550 C C . GLU A 1 73 ? 12.18 -29.75 -20.922 1 63.84 73 GLU A C 1
ATOM 552 O O . GLU A 1 73 ? 12.531 -29.922 -19.75 1 63.84 73 GLU A O 1
ATOM 557 N N . ALA A 1 74 ? 13.039 -29.406 -21.625 1 67.19 74 ALA A N 1
ATOM 558 C CA . ALA A 1 74 ? 14.148 -28.531 -21.234 1 67.19 74 ALA A CA 1
ATOM 559 C C . ALA A 1 74 ? 13.625 -27.203 -20.688 1 67.19 74 ALA A C 1
ATOM 561 O O . ALA A 1 74 ? 14.289 -26.172 -20.812 1 67.19 74 ALA A O 1
ATOM 562 N N . LYS A 1 75 ? 12.234 -27.266 -20.297 1 77.62 75 LYS A N 1
ATOM 563 C CA . LYS A 1 75 ? 11.781 -25.922 -19.922 1 77.62 75 LYS A CA 1
ATOM 564 C C . LYS A 1 75 ? 11.539 -25.812 -18.422 1 77.62 75 LYS A C 1
ATOM 566 O O . LYS A 1 75 ? 10.875 -26.672 -17.828 1 77.62 75 LYS A O 1
ATOM 571 N N . ALA A 1 76 ? 12.219 -24.891 -17.797 1 83.19 76 ALA A N 1
ATOM 572 C CA . ALA A 1 76 ? 12 -24.547 -16.391 1 83.19 76 ALA A CA 1
ATOM 573 C C . ALA A 1 76 ? 10.836 -23.578 -16.234 1 83.19 76 ALA A C 1
ATOM 575 O O . ALA A 1 76 ? 10.82 -22.516 -16.875 1 83.19 76 ALA A O 1
ATOM 576 N N . LEU A 1 77 ? 9.742 -24.031 -15.578 1 88 77 LEU A N 1
ATOM 577 C CA . LEU A 1 77 ? 8.594 -23.156 -15.336 1 88 77 LEU A CA 1
ATOM 578 C C . LEU A 1 77 ? 8.602 -22.641 -13.898 1 88 77 LEU A C 1
ATOM 580 O O . LEU A 1 77 ? 8.953 -23.359 -12.969 1 88 77 LEU A O 1
ATOM 584 N N . ARG A 1 78 ? 8.25 -21.359 -13.812 1 92.62 78 ARG A N 1
ATOM 585 C CA . ARG A 1 78 ? 8.164 -20.75 -12.492 1 92.62 78 ARG A CA 1
ATOM 586 C C . ARG A 1 78 ? 6.723 -20.734 -11.984 1 92.62 78 ARG A C 1
ATOM 588 O O . ARG A 1 78 ? 5.805 -20.391 -12.727 1 92.62 78 ARG A O 1
ATOM 595 N N . TYR A 1 79 ? 6.594 -21.172 -10.766 1 95.69 79 TYR A N 1
ATOM 596 C CA . TYR A 1 79 ? 5.273 -21.062 -10.156 1 95.69 79 TYR A CA 1
ATOM 597 C C . TYR A 1 79 ? 5.34 -20.25 -8.859 1 95.69 79 TYR A C 1
ATOM 599 O O . TYR A 1 79 ? 6.422 -20.062 -8.305 1 95.69 79 TYR A O 1
ATOM 607 N N . TYR A 1 80 ? 4.191 -19.719 -8.453 1 98.31 80 TYR A N 1
ATOM 608 C CA . TYR A 1 80 ? 4.074 -18.797 -7.332 1 98.31 80 TYR A CA 1
ATOM 609 C C . TYR A 1 80 ? 3.082 -19.312 -6.297 1 98.31 80 TYR A C 1
ATOM 611 O O . TYR A 1 80 ? 2.111 -19.984 -6.641 1 98.31 80 TYR A O 1
ATOM 619 N N . GLU A 1 81 ? 3.348 -18.969 -5.098 1 98.44 81 GLU A N 1
ATOM 620 C CA . GLU A 1 81 ? 2.441 -19.25 -3.986 1 98.44 81 GLU A CA 1
ATOM 621 C C . GLU A 1 81 ? 2.342 -18.062 -3.041 1 98.44 81 GLU A C 1
ATOM 623 O O . GLU A 1 81 ? 3.277 -17.266 -2.932 1 98.44 81 GLU A O 1
ATOM 628 N N . LEU A 1 82 ? 1.201 -18.062 -2.4 1 98.75 82 LEU A N 1
ATOM 629 C CA . LEU A 1 82 ? 0.965 -17 -1.437 1 98.75 82 LEU A CA 1
ATOM 630 C C . LEU A 1 82 ? 1.718 -17.266 -0.137 1 98.75 82 LEU A C 1
ATOM 632 O O . LEU A 1 82 ? 1.742 -18.391 0.353 1 98.75 82 LEU A O 1
ATOM 636 N N . VAL A 1 83 ? 2.391 -16.25 0.342 1 98.62 83 VAL A N 1
ATOM 637 C CA . VAL A 1 83 ? 2.857 -16.25 1.725 1 98.62 83 VAL A CA 1
ATOM 638 C C . VAL A 1 83 ? 1.766 -15.711 2.641 1 98.62 83 VAL A C 1
ATOM 640 O O . VAL A 1 83 ? 1.33 -14.57 2.486 1 98.62 83 VAL A O 1
ATOM 643 N N . ASP A 1 84 ? 1.376 -16.5 3.576 1 98.06 84 ASP A N 1
ATOM 644 C CA . ASP A 1 84 ? 0.291 -16.062 4.445 1 98.06 84 ASP A CA 1
ATOM 645 C C . ASP A 1 84 ? 0.701 -14.82 5.242 1 98.06 84 ASP A C 1
ATOM 647 O O . ASP A 1 84 ? 1.879 -14.641 5.559 1 98.06 84 ASP A O 1
ATOM 651 N N . PHE A 1 85 ? -0.289 -14 5.547 1 98.69 85 PHE A N 1
ATOM 652 C CA . PHE A 1 85 ? -0.032 -12.789 6.312 1 98.69 85 PHE A CA 1
ATOM 653 C C . PHE A 1 85 ? -1.303 -12.305 7 1 98.69 85 PHE A C 1
ATOM 655 O O . PHE A 1 85 ? -2.408 -12.688 6.617 1 98.69 85 PHE A O 1
ATOM 662 N N . ASN A 1 86 ? -1.173 -11.586 8.055 1 98.69 86 ASN A N 1
ATOM 663 C CA . ASN A 1 86 ? -2.182 -10.812 8.766 1 98.69 86 ASN A CA 1
ATOM 664 C C . ASN A 1 86 ? -1.601 -9.516 9.328 1 98.69 86 ASN A C 1
ATOM 666 O O . ASN A 1 86 ? -0.913 -9.531 10.352 1 98.69 86 ASN A O 1
ATOM 670 N N . ILE A 1 87 ? -1.952 -8.445 8.648 1 98.25 87 ILE A N 1
ATOM 671 C CA . ILE A 1 87 ? -1.307 -7.176 8.969 1 98.25 87 ILE A CA 1
ATOM 672 C C . ILE A 1 87 ? -2.34 -6.195 9.523 1 98.25 87 ILE A C 1
ATOM 674 O O . ILE A 1 87 ? -3.424 -6.039 8.953 1 98.25 87 ILE A O 1
ATOM 678 N N . THR A 1 88 ? -2.066 -5.656 10.633 1 98.44 88 THR A N 1
ATOM 679 C CA . THR A 1 88 ? -2.836 -4.547 11.195 1 98.44 88 THR A CA 1
ATOM 680 C C . THR A 1 88 ? -2.027 -3.254 11.156 1 98.44 88 THR A C 1
ATOM 682 O O . THR A 1 88 ? -0.866 -3.23 11.57 1 98.44 88 THR A O 1
ATOM 685 N N . VAL A 1 89 ? -2.604 -2.23 10.641 1 98.5 89 VAL A N 1
ATOM 686 C CA . VAL A 1 89 ? -1.915 -0.945 10.594 1 98.5 89 VAL A CA 1
ATOM 687 C C . VAL A 1 89 ? -2.836 0.155 11.117 1 98.5 89 VAL A C 1
ATOM 689 O O . VAL A 1 89 ? -4.012 0.213 10.75 1 98.5 89 VAL A O 1
ATOM 692 N N . ASN A 1 90 ? -2.346 0.937 11.969 1 98.75 90 ASN A N 1
ATOM 693 C CA . ASN A 1 90 ? -3 2.117 12.523 1 98.75 90 ASN A CA 1
ATOM 694 C C . ASN A 1 90 ? -1.984 3.148 13.008 1 98.75 90 ASN A C 1
ATOM 696 O O . ASN A 1 90 ? -0.784 2.873 13.039 1 98.75 90 ASN A O 1
ATOM 700 N N . PRO A 1 91 ? -2.418 4.328 13.32 1 98.5 91 PRO A N 1
ATOM 701 C CA . PRO A 1 91 ? -1.467 5.383 13.68 1 98.5 91 PRO A CA 1
ATOM 702 C C . PRO A 1 91 ? -0.59 5.004 14.875 1 98.5 91 PRO A C 1
ATOM 704 O O . PRO A 1 91 ? 0.595 5.348 14.906 1 98.5 91 PRO A O 1
ATOM 707 N N . ARG A 1 92 ? -1.155 4.332 15.836 1 97.75 92 ARG A N 1
ATOM 708 C CA . ARG A 1 92 ? -0.368 3.941 17 1 97.75 92 ARG A CA 1
ATOM 709 C C . ARG A 1 92 ? 0.801 3.049 16.594 1 97.75 92 ARG A C 1
ATOM 711 O O . ARG A 1 92 ? 1.933 3.264 17.031 1 97.75 92 ARG A O 1
ATOM 718 N N . ILE A 1 93 ? 0.596 2.074 15.797 1 97.81 93 ILE A N 1
ATOM 719 C CA . ILE A 1 93 ? 1.627 1.151 15.336 1 97.81 93 ILE A CA 1
ATOM 720 C C . ILE A 1 93 ? 2.674 1.913 14.523 1 97.81 93 ILE A C 1
ATOM 722 O O . ILE A 1 93 ? 3.875 1.688 14.68 1 97.81 93 ILE A O 1
ATOM 726 N N . ILE A 1 94 ? 2.209 2.822 13.672 1 98.06 94 ILE A N 1
ATOM 727 C CA . ILE A 1 94 ? 3.113 3.584 12.82 1 98.06 94 ILE A CA 1
ATOM 728 C C . ILE A 1 94 ? 4.02 4.461 13.68 1 98.06 94 ILE A C 1
ATOM 730 O O . ILE A 1 94 ? 5.223 4.559 13.43 1 98.06 94 ILE A O 1
ATOM 734 N N . VAL A 1 95 ? 3.449 5.074 14.734 1 97.5 95 VAL A N 1
ATOM 735 C CA . VAL A 1 95 ? 4.242 5.879 15.656 1 97.5 95 VAL A CA 1
ATOM 736 C C . VAL A 1 95 ? 5.301 5.008 16.328 1 97.5 95 VAL A C 1
ATOM 738 O O . VAL A 1 95 ? 6.461 5.41 16.453 1 97.5 95 VAL A O 1
ATOM 741 N N . GLU A 1 96 ? 4.848 3.82 16.766 1 96.19 96 GLU A N 1
ATOM 742 C CA . GLU A 1 96 ? 5.773 2.9 17.422 1 96.19 96 GLU A CA 1
ATOM 743 C C . GLU A 1 96 ? 6.914 2.502 16.484 1 96.19 96 GLU A C 1
ATOM 745 O O . GLU A 1 96 ? 8.062 2.387 16.922 1 96.19 96 GLU A O 1
ATOM 750 N N . LEU A 1 97 ? 6.594 2.254 15.273 1 95.06 97 LEU A N 1
ATOM 751 C CA . LEU A 1 97 ? 7.609 1.869 14.305 1 95.06 97 LEU A CA 1
ATOM 752 C C . LEU A 1 97 ? 8.555 3.031 14.016 1 95.06 97 LEU A C 1
ATOM 754 O O . LEU A 1 97 ? 9.75 2.822 13.789 1 95.06 97 LEU A O 1
ATOM 758 N N . ALA A 1 98 ? 8 4.262 13.977 1 92.5 98 ALA A N 1
ATOM 759 C CA . ALA A 1 98 ? 8.781 5.457 13.664 1 92.5 98 ALA A CA 1
ATOM 760 C C . ALA A 1 98 ? 9.688 5.84 14.828 1 92.5 98 ALA A C 1
ATOM 762 O O . ALA A 1 98 ? 10.758 6.422 14.625 1 92.5 98 ALA A O 1
ATOM 763 N N . GLY A 1 99 ? 9.133 5.883 16.125 1 82.12 99 GLY A N 1
ATOM 764 C CA . GLY A 1 99 ? 9.828 6.273 17.344 1 82.12 99 GLY A CA 1
ATOM 765 C C . GLY A 1 99 ? 10.836 5.246 17.812 1 82.12 99 GLY A C 1
ATOM 766 O O . GLY A 1 99 ? 11.672 5.535 18.672 1 82.12 99 GLY A O 1
ATOM 767 N N . GLY A 1 100 ? 10.547 3.957 17.766 1 63.34 100 GLY A N 1
ATOM 768 C CA . GLY A 1 100 ? 11.422 2.949 18.359 1 63.34 100 GLY A CA 1
ATOM 769 C C . GLY A 1 100 ? 12.875 3.119 17.953 1 63.34 100 GLY A C 1
ATOM 770 O O . GLY A 1 100 ? 13.742 2.383 18.422 1 63.34 100 GLY A O 1
ATOM 771 N N . GLY A 1 101 ? 13.383 3.838 17.031 1 50.88 101 GLY A N 1
ATOM 772 C CA . GLY A 1 101 ? 14.82 3.898 16.828 1 50.88 101 GLY A CA 1
ATOM 773 C C . GLY A 1 101 ? 15.539 4.738 17.859 1 50.88 101 GLY A C 1
ATOM 774 O O . GLY A 1 101 ? 16.766 4.781 17.891 1 50.88 101 GLY A O 1
ATOM 775 N N . ASP A 1 102 ? 15.062 5.898 18.438 1 41.41 102 ASP A N 1
ATOM 776 C CA . ASP A 1 102 ? 15.93 6.727 19.266 1 41.41 102 ASP A CA 1
ATOM 777 C C . ASP A 1 102 ? 16.312 6.012 20.562 1 41.41 102 ASP A C 1
ATOM 779 O O . ASP A 1 102 ? 17.172 6.48 21.312 1 41.41 102 ASP A O 1
ATOM 783 N N . GLU A 1 103 ? 15.633 5.211 21.188 1 36.72 103 GLU A N 1
ATOM 784 C CA . GLU A 1 103 ? 16.172 4.902 22.516 1 36.72 103 GLU A CA 1
ATOM 785 C C . GLU A 1 103 ? 17.531 4.238 22.406 1 36.72 103 GLU A C 1
ATOM 787 O O . GLU A 1 103 ? 18.266 4.133 23.406 1 36.72 103 GLU A O 1
ATOM 792 N N . GLN A 1 104 ? 18.234 3.646 21.391 1 30.5 104 GLN A N 1
ATOM 793 C CA . GLN A 1 104 ? 19.609 3.381 21.797 1 30.5 104 GLN A CA 1
ATOM 794 C C . GLN A 1 104 ? 20.469 4.633 21.672 1 30.5 104 GLN A C 1
ATOM 796 O O . GLN A 1 104 ? 20.266 5.445 20.766 1 30.5 104 GLN A O 1
ATOM 801 N N . MET B 1 1 ? -19.109 -4.703 -8.188 1 46.34 1 MET B N 1
ATOM 802 C CA . MET B 1 1 ? -19.094 -4.094 -6.859 1 46.34 1 MET B CA 1
ATOM 803 C C . MET B 1 1 ? -17.828 -4.473 -6.105 1 46.34 1 MET B C 1
ATOM 805 O O . MET B 1 1 ? -17.312 -3.68 -5.312 1 46.34 1 MET B O 1
ATOM 809 N N . GLY B 1 2 ? -17.25 -5.836 -6.359 1 64 2 GLY B N 1
ATOM 810 C CA . GLY B 1 2 ? -16.016 -6.344 -5.781 1 64 2 GLY B CA 1
ATOM 811 C C . GLY B 1 2 ? -14.797 -5.559 -6.207 1 64 2 GLY B C 1
ATOM 812 O O . GLY B 1 2 ? -13.93 -5.25 -5.383 1 64 2 GLY B O 1
ATOM 813 N N . LYS B 1 3 ? -15 -4.938 -7.355 1 73.12 3 LYS B N 1
ATOM 814 C CA . LYS B 1 3 ? -13.891 -4.184 -7.93 1 73.12 3 LYS B CA 1
ATOM 815 C C . LYS B 1 3 ? -13.711 -2.846 -7.223 1 73.12 3 LYS B C 1
ATOM 817 O O . LYS B 1 3 ? -12.578 -2.424 -6.957 1 73.12 3 LYS B O 1
ATOM 822 N N . LYS B 1 4 ? -14.836 -2.24 -6.883 1 86 4 LYS B N 1
ATOM 823 C CA . LYS B 1 4 ? -14.75 -0.943 -6.215 1 86 4 LYS B CA 1
ATOM 824 C C . LYS B 1 4 ? -14.141 -1.081 -4.824 1 86 4 LYS B C 1
ATOM 826 O O . LYS B 1 4 ? -13.328 -0.25 -4.41 1 86 4 LYS B O 1
ATOM 831 N N . ARG B 1 5 ? -14.508 -2.119 -4.156 1 92.62 5 ARG B N 1
ATOM 832 C CA . ARG B 1 5 ? -14 -2.355 -2.805 1 92.62 5 ARG B CA 1
ATOM 833 C C . ARG B 1 5 ? -12.516 -2.684 -2.824 1 92.62 5 ARG B C 1
ATOM 835 O O . ARG B 1 5 ? -11.766 -2.25 -1.947 1 92.62 5 ARG B O 1
ATOM 842 N N . LEU B 1 6 ? -12.156 -3.4 -3.854 1 95.31 6 LEU B N 1
ATOM 843 C CA . LEU B 1 6 ? -10.742 -3.732 -4 1 95.31 6 LEU B CA 1
ATOM 844 C C . LEU B 1 6 ? -9.93 -2.488 -4.328 1 95.31 6 LEU B C 1
ATOM 846 O O . LEU B 1 6 ? -8.812 -2.32 -3.82 1 95.31 6 LEU B O 1
ATOM 850 N N . GLU B 1 7 ? -10.516 -1.626 -5.16 1 96.69 7 GLU B N 1
ATOM 851 C CA . GLU B 1 7 ? -9.859 -0.377 -5.531 1 96.69 7 GLU B CA 1
ATOM 852 C C . GLU B 1 7 ? -9.703 0.543 -4.324 1 96.69 7 GLU B C 1
ATOM 854 O O . GLU B 1 7 ? -8.688 1.228 -4.188 1 96.69 7 GLU 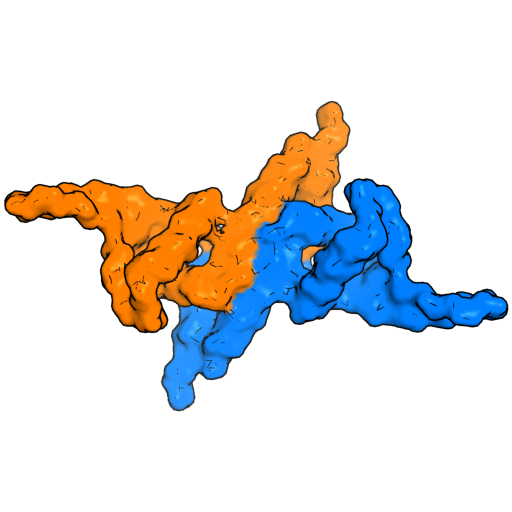B O 1
ATOM 859 N N . GLU B 1 8 ? -10.68 0.568 -3.52 1 96.62 8 GLU B N 1
ATOM 860 C CA . GLU B 1 8 ? -10.609 1.371 -2.303 1 96.62 8 GLU B CA 1
ATOM 861 C C . GLU B 1 8 ? -9.523 0.852 -1.361 1 96.62 8 GLU B C 1
ATOM 863 O O . GLU B 1 8 ? -8.766 1.636 -0.789 1 96.62 8 GLU B O 1
ATOM 868 N N . MET B 1 9 ? -9.531 -0.474 -1.209 1 97.56 9 MET B N 1
ATOM 869 C CA . MET B 1 9 ? -8.477 -1.077 -0.392 1 97.56 9 MET B CA 1
ATOM 870 C C . MET B 1 9 ? -7.098 -0.771 -0.966 1 97.56 9 MET B C 1
ATOM 872 O O . MET B 1 9 ? -6.188 -0.383 -0.231 1 97.56 9 MET B O 1
ATOM 876 N N . ALA B 1 10 ? -6.988 -0.887 -2.252 1 98.44 10 ALA B N 1
ATOM 877 C CA . ALA B 1 10 ? -5.711 -0.617 -2.912 1 98.44 10 ALA B CA 1
ATOM 878 C C . ALA B 1 10 ? -5.277 0.83 -2.695 1 98.44 10 ALA B C 1
ATOM 880 O O . ALA B 1 10 ? -4.098 1.103 -2.471 1 98.44 10 ALA B O 1
ATOM 881 N N . SER B 1 11 ? -6.207 1.729 -2.777 1 98.31 11 SER B N 1
ATOM 882 C CA . SER B 1 11 ? -5.914 3.146 -2.598 1 98.31 11 SER B CA 1
ATOM 883 C C . SER B 1 11 ? -5.359 3.424 -1.204 1 98.31 11 SER B C 1
ATOM 885 O O . SER B 1 11 ? -4.383 4.164 -1.054 1 98.31 11 SER B O 1
ATOM 887 N N . ILE B 1 12 ? -5.949 2.854 -0.234 1 98.56 12 ILE B N 1
ATOM 888 C CA . ILE B 1 12 ? -5.508 3.035 1.145 1 98.56 12 ILE B CA 1
ATOM 889 C C . ILE B 1 12 ? -4.113 2.439 1.322 1 98.56 12 ILE B C 1
ATOM 891 O O . ILE B 1 12 ? -3.223 3.086 1.878 1 98.56 12 ILE B O 1
ATOM 895 N N . MET B 1 13 ? -3.941 1.211 0.816 1 98.81 13 MET B N 1
ATOM 896 C CA . MET B 1 13 ? -2.637 0.566 0.938 1 98.81 13 MET B CA 1
ATOM 897 C C . MET B 1 13 ? -1.566 1.357 0.193 1 98.81 13 MET B C 1
ATOM 899 O O . MET B 1 13 ? -0.44 1.492 0.674 1 98.81 13 MET B O 1
ATOM 903 N N . ASP B 1 14 ? -1.971 1.844 -0.959 1 98.75 14 ASP B N 1
ATOM 904 C CA . ASP B 1 14 ? -1.055 2.678 -1.729 1 98.75 14 ASP B CA 1
ATOM 905 C C . ASP B 1 14 ? -0.66 3.928 -0.946 1 98.75 14 ASP B C 1
ATOM 907 O O . ASP B 1 14 ? 0.514 4.305 -0.916 1 98.75 14 ASP B O 1
ATOM 911 N N . GLY B 1 15 ? -1.521 4.543 -0.327 1 98.75 15 GLY B N 1
ATOM 912 C CA . GLY B 1 15 ? -1.246 5.688 0.528 1 98.75 15 GLY B CA 1
ATOM 913 C C . GLY B 1 15 ? -0.254 5.383 1.634 1 98.75 15 GLY B C 1
ATOM 914 O O . GLY B 1 15 ? 0.58 6.223 1.977 1 98.75 15 GLY B O 1
ATOM 915 N N . LEU B 1 16 ? -0.276 4.195 2.121 1 98.81 16 LEU B N 1
ATOM 916 C CA . LEU B 1 16 ? 0.567 3.783 3.238 1 98.81 16 LEU B CA 1
ATOM 917 C C . LEU B 1 16 ? 1.88 3.189 2.736 1 98.81 16 LEU B C 1
ATOM 919 O O . LEU B 1 16 ? 2.746 2.824 3.533 1 98.81 16 LEU B O 1
ATOM 923 N N . GLY B 1 17 ? 1.991 3.078 1.434 1 98.69 17 GLY B N 1
ATOM 924 C CA . GLY B 1 17 ? 3.08 2.318 0.84 1 98.69 17 GLY B CA 1
ATOM 925 C C . GLY B 1 17 ? 4.332 3.145 0.615 1 98.69 17 GLY B C 1
ATOM 926 O O . GLY B 1 17 ? 5.082 2.898 -0.332 1 98.69 17 GLY B O 1
ATOM 927 N N . HIS B 1 18 ? 4.605 4.078 1.41 1 98.44 18 HIS B N 1
ATOM 928 C CA . HIS B 1 18 ? 5.75 4.973 1.276 1 98.44 18 HIS B CA 1
ATOM 929 C C . HIS B 1 18 ? 6.277 5.402 2.643 1 98.44 18 HIS B C 1
ATOM 931 O O . HIS B 1 18 ? 5.52 5.918 3.469 1 98.44 18 HIS B O 1
ATOM 937 N N . PRO B 1 19 ? 7.594 5.254 2.85 1 97.88 19 PRO B N 1
ATOM 938 C CA . PRO B 1 19 ? 8.133 5.551 4.18 1 97.88 19 PRO B CA 1
ATOM 939 C C . PRO B 1 19 ? 7.891 7 4.602 1 97.88 19 PRO B C 1
ATOM 941 O O . PRO B 1 19 ? 7.566 7.258 5.766 1 97.88 19 PRO B O 1
ATOM 944 N N . LEU B 1 20 ? 8.023 7.914 3.732 1 97.75 20 LEU B N 1
ATOM 945 C CA . LEU B 1 20 ? 7.82 9.32 4.07 1 97.75 20 LEU B CA 1
ATOM 946 C C . LEU B 1 20 ? 6.371 9.578 4.457 1 97.75 20 LEU B C 1
ATOM 948 O O . LEU B 1 20 ? 6.102 10.375 5.363 1 97.75 20 LEU B O 1
ATOM 952 N N . ARG B 1 21 ? 5.488 8.953 3.775 1 98.69 21 ARG B N 1
ATOM 953 C CA . ARG B 1 21 ? 4.078 9.141 4.105 1 98.69 21 ARG B CA 1
ATOM 954 C C . ARG B 1 21 ? 3.75 8.531 5.465 1 98.69 21 ARG B C 1
ATOM 956 O O . ARG B 1 21 ? 2.92 9.062 6.203 1 98.69 21 ARG B O 1
ATOM 963 N N . LEU B 1 22 ? 4.406 7.414 5.758 1 98.69 22 LEU B N 1
ATOM 964 C CA . LEU B 1 22 ? 4.234 6.852 7.094 1 98.69 22 LEU B CA 1
ATOM 965 C C . LEU B 1 22 ? 4.781 7.801 8.156 1 98.69 22 LEU B C 1
ATOM 967 O O . LEU B 1 22 ? 4.211 7.918 9.242 1 98.69 22 LEU B O 1
ATOM 971 N N . ARG B 1 23 ? 5.832 8.477 7.84 1 98.19 23 ARG B N 1
ATOM 972 C CA . ARG B 1 23 ? 6.379 9.477 8.758 1 98.19 23 ARG B CA 1
ATOM 973 C C . ARG B 1 23 ? 5.422 10.648 8.922 1 98.19 23 ARG B C 1
ATOM 975 O O . ARG B 1 23 ? 5.273 11.188 10.023 1 98.19 23 ARG B O 1
ATOM 982 N N . ILE B 1 24 ? 4.793 11.008 7.859 1 98.62 24 ILE B N 1
ATOM 983 C CA . ILE B 1 24 ? 3.797 12.07 7.934 1 98.62 24 ILE B CA 1
ATOM 984 C C . ILE B 1 24 ? 2.674 11.656 8.883 1 98.62 24 ILE B C 1
ATOM 986 O O . ILE B 1 24 ? 2.26 12.445 9.742 1 98.62 24 ILE B O 1
ATOM 990 N N . ILE B 1 25 ? 2.234 10.469 8.742 1 98.75 25 ILE B N 1
ATOM 991 C CA . ILE B 1 25 ? 1.169 9.953 9.602 1 98.75 25 ILE B CA 1
ATOM 992 C C . ILE B 1 25 ? 1.616 9.984 11.055 1 98.75 25 ILE B C 1
ATOM 994 O O . ILE B 1 25 ? 0.866 10.414 11.938 1 98.75 25 ILE B O 1
AT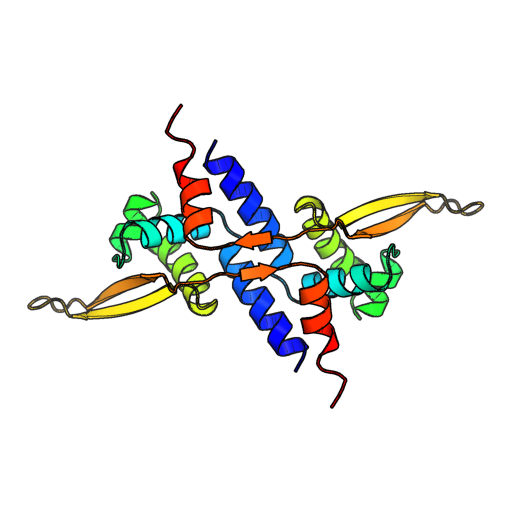OM 998 N N . ALA B 1 26 ? 2.852 9.547 11.273 1 98.38 26 ALA B N 1
ATOM 999 C CA . ALA B 1 26 ? 3.379 9.539 12.633 1 98.38 26 ALA B CA 1
ATOM 1000 C C . ALA B 1 26 ? 3.414 10.953 13.211 1 98.38 26 ALA B C 1
ATOM 1002 O O . ALA B 1 26 ? 3.002 11.172 14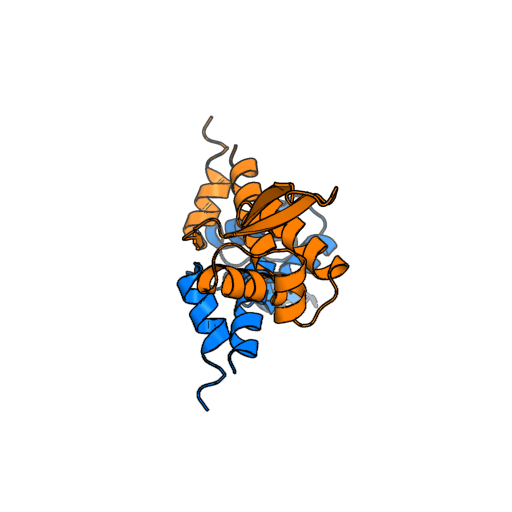.352 1 98.38 26 ALA B O 1
ATOM 1003 N N . ILE B 1 27 ? 3.875 11.891 12.445 1 97.81 27 ILE B N 1
ATOM 1004 C CA . ILE B 1 27 ? 4.004 13.281 12.859 1 97.81 27 ILE B CA 1
ATOM 1005 C C . ILE B 1 27 ? 2.627 13.844 13.211 1 97.81 27 ILE B C 1
ATOM 1007 O O . ILE B 1 27 ? 2.453 14.484 14.25 1 97.81 27 ILE B O 1
ATOM 1011 N N . LEU B 1 28 ? 1.648 13.578 12.391 1 98.44 28 LEU B N 1
ATOM 1012 C CA . LEU B 1 28 ? 0.303 14.094 12.617 1 98.44 28 LEU B CA 1
ATOM 1013 C C . LEU B 1 28 ? -0.349 13.406 13.812 1 98.44 28 LEU B C 1
ATOM 1015 O O . LEU B 1 28 ? -1.093 14.039 14.57 1 98.44 28 LEU B O 1
ATOM 1019 N N . ALA B 1 29 ? -0.085 12.141 13.93 1 98.19 29 ALA B N 1
ATOM 1020 C CA . ALA B 1 29 ? -0.638 11.391 15.055 1 98.19 29 ALA B CA 1
ATOM 1021 C C . ALA B 1 29 ? -0.117 11.93 16.375 1 98.19 29 ALA B C 1
ATOM 1023 O O . ALA B 1 29 ? -0.854 11.984 17.375 1 98.19 29 ALA B O 1
ATOM 1024 N N . MET B 1 30 ? 1.085 12.359 16.391 1 97.25 30 MET B N 1
ATOM 1025 C CA . MET B 1 30 ? 1.758 12.758 17.625 1 97.25 30 MET B CA 1
ATOM 1026 C C . MET B 1 30 ? 1.493 14.227 17.938 1 97.25 30 MET B C 1
ATOM 1028 O O . MET B 1 30 ? 1.575 14.648 19.094 1 97.25 30 MET B O 1
ATOM 1032 N N . ASN B 1 31 ? 1.171 15.047 16.875 1 96.81 31 ASN B N 1
ATOM 1033 C CA . ASN B 1 31 ? 1.17 16.484 17.094 1 96.81 31 ASN B CA 1
ATOM 1034 C C . ASN B 1 31 ? -0.199 17.094 16.812 1 96.81 31 ASN B C 1
ATOM 1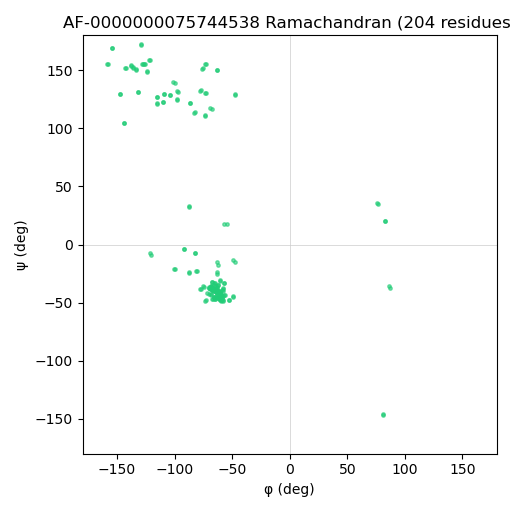036 O O . ASN B 1 31 ? -0.438 18.266 17.109 1 96.81 31 ASN B O 1
ATOM 1040 N N . GLY B 1 32 ? -1.091 16.266 16.25 1 96.5 32 GLY B N 1
ATOM 1041 C CA . GLY B 1 32 ? -2.381 16.812 15.859 1 96.5 32 GLY B CA 1
ATOM 1042 C C . GLY B 1 32 ? -2.35 17.531 14.523 1 96.5 32 GLY B C 1
ATOM 1043 O O . GLY B 1 32 ? -1.672 17.094 13.594 1 96.5 32 GLY B O 1
ATOM 1044 N N . SER B 1 33 ? -3.164 18.609 14.375 1 97.06 33 SER B N 1
ATOM 1045 C CA . SER B 1 33 ? -3.252 19.359 13.133 1 97.06 33 SER B CA 1
ATOM 1046 C C . SER B 1 33 ? -2.002 20.203 12.906 1 97.06 33 SER B C 1
ATOM 1048 O O . SER B 1 33 ? -1.55 20.906 13.82 1 97.06 33 SER B O 1
ATOM 1050 N N . LEU B 1 34 ? -1.427 20.125 11.75 1 97.56 34 LEU B N 1
ATOM 1051 C CA . LEU B 1 34 ? -0.215 20.859 11.422 1 97.56 34 LEU B CA 1
ATOM 1052 C C . LEU B 1 34 ? -0.338 21.531 10.055 1 97.56 34 LEU B C 1
ATOM 1054 O O . LEU B 1 34 ? -0.977 20.984 9.148 1 97.56 34 LEU B O 1
ATOM 1058 N N . TYR B 1 35 ? 0.351 22.641 9.938 1 96.75 35 TYR B N 1
ATOM 1059 C CA . TYR B 1 35 ? 0.451 23.297 8.648 1 96.75 35 TYR B CA 1
ATOM 1060 C C . TYR B 1 35 ? 1.423 22.562 7.73 1 96.75 35 TYR B C 1
ATOM 1062 O O . TYR B 1 35 ? 2.342 21.891 8.203 1 96.75 35 TYR B O 1
ATOM 1070 N N . LEU B 1 36 ? 1.117 22.719 6.438 1 97.25 36 LEU B N 1
ATOM 1071 C CA . LEU B 1 36 ? 1.985 22.109 5.43 1 97.25 36 LEU B CA 1
ATOM 1072 C C . LEU B 1 36 ? 3.447 22.453 5.699 1 97.25 36 LEU B C 1
ATOM 1074 O O . LEU B 1 36 ? 4.309 21.578 5.664 1 97.25 36 LEU B O 1
ATOM 1078 N N . SER B 1 37 ? 3.762 23.656 6.008 1 96 37 SER B N 1
ATOM 1079 C CA . SER B 1 37 ? 5.129 24.109 6.234 1 96 37 SER B CA 1
ATOM 1080 C C . SER B 1 37 ? 5.75 23.406 7.438 1 96 37 SER B C 1
ATOM 1082 O O . SER B 1 37 ? 6.938 23.078 7.422 1 96 37 SER B O 1
ATOM 1084 N N . ASP B 1 38 ? 5.008 23.188 8.469 1 97.44 38 ASP B N 1
ATOM 1085 C CA . ASP B 1 38 ? 5.492 22.516 9.672 1 97.44 38 ASP B CA 1
ATOM 1086 C C . ASP B 1 38 ? 5.789 21.047 9.391 1 97.44 38 ASP B C 1
ATOM 1088 O O . ASP B 1 38 ? 6.797 20.5 9.867 1 97.44 38 ASP B O 1
ATOM 1092 N N . ILE B 1 39 ? 4.926 20.422 8.68 1 98.19 39 ILE B N 1
ATOM 1093 C CA . ILE B 1 39 ? 5.129 19.031 8.312 1 98.19 39 ILE B CA 1
ATOM 1094 C C . ILE B 1 39 ? 6.414 18.891 7.5 1 98.19 39 ILE B C 1
ATOM 1096 O O . ILE B 1 39 ? 7.254 18.031 7.797 1 98.19 39 ILE B O 1
ATOM 1100 N N . ALA B 1 40 ? 6.539 19.75 6.504 1 98.44 40 ALA B N 1
ATOM 1101 C CA . ALA B 1 40 ? 7.719 19.719 5.645 1 98.44 40 ALA B CA 1
ATOM 1102 C C . ALA B 1 40 ? 9 19.906 6.457 1 98.44 40 ALA B C 1
ATOM 1104 O O . ALA B 1 40 ? 9.969 19.172 6.277 1 98.44 40 ALA B O 1
ATOM 1105 N N . LYS B 1 41 ? 9 20.844 7.367 1 98.31 41 LYS B N 1
ATOM 1106 C CA . LYS B 1 41 ? 10.148 21.141 8.227 1 98.31 41 LYS B CA 1
ATOM 1107 C C . LYS B 1 41 ? 10.508 19.938 9.094 1 98.31 41 LYS B C 1
ATOM 1109 O O . LYS B 1 41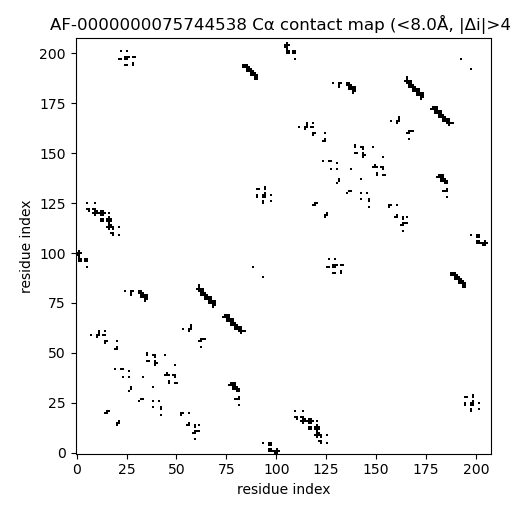 ? 11.672 19.547 9.172 1 98.31 41 LYS B O 1
ATOM 1114 N N . ARG B 1 42 ? 9.531 19.344 9.711 1 97.12 42 ARG B N 1
ATOM 1115 C CA . ARG B 1 42 ? 9.75 18.203 10.602 1 97.12 42 ARG B CA 1
ATOM 1116 C C . ARG B 1 42 ? 10.273 17 9.836 1 97.12 42 ARG B C 1
ATOM 1118 O O . ARG B 1 42 ? 11.039 16.188 10.383 1 97.12 42 ARG B O 1
ATOM 1125 N N . LEU B 1 43 ? 9.859 16.828 8.594 1 96.81 43 LEU B N 1
ATOM 1126 C CA . LEU B 1 43 ? 10.289 15.727 7.754 1 96.81 43 LEU B CA 1
ATOM 1127 C C . LEU B 1 43 ? 11.656 16 7.137 1 96.81 43 LEU B C 1
ATOM 1129 O O . LEU B 1 43 ? 12.336 15.078 6.68 1 96.81 43 LEU B O 1
ATOM 1133 N N . GLY B 1 44 ? 12.031 17.266 7.043 1 97.69 44 GLY B N 1
ATOM 1134 C CA . GLY B 1 44 ? 13.273 17.641 6.379 1 97.69 44 GLY B CA 1
ATOM 1135 C C . GLY B 1 44 ? 13.18 17.578 4.867 1 97.69 44 GLY B C 1
ATOM 1136 O O . GLY B 1 44 ? 14.133 17.156 4.199 1 97.69 44 GLY B O 1
ATOM 1137 N N . VAL B 1 45 ? 12.055 17.922 4.324 1 98.31 45 VAL B N 1
ATOM 1138 C CA . VAL B 1 45 ? 11.844 17.922 2.883 1 98.31 45 VAL B CA 1
ATOM 1139 C C . VAL B 1 45 ? 11.258 19.266 2.441 1 98.31 45 VAL B C 1
ATOM 1141 O O . VAL B 1 45 ? 10.914 20.094 3.277 1 98.31 45 VAL B O 1
ATOM 1144 N N . SER B 1 46 ? 11.156 19.453 1.141 1 98.38 46 SER B N 1
ATOM 1145 C CA . SER B 1 46 ? 10.555 20.672 0.61 1 98.38 46 SER B CA 1
ATOM 1146 C C . SER B 1 46 ? 9.047 20.672 0.8 1 98.38 46 SER B C 1
ATOM 1148 O O . SER B 1 46 ? 8.43 19.609 0.9 1 98.38 46 SER B O 1
ATOM 1150 N N . ARG B 1 47 ? 8.445 21.812 0.839 1 97.81 47 ARG B N 1
ATOM 1151 C CA . ARG B 1 47 ? 6.996 21.953 0.89 1 97.81 47 ARG B CA 1
ATOM 1152 C C . ARG B 1 47 ? 6.34 21.297 -0.318 1 97.81 47 ARG B C 1
ATOM 1154 O O . ARG B 1 47 ? 5.262 20.703 -0.202 1 97.81 47 ARG B O 1
ATOM 1161 N N . ALA B 1 48 ? 6.953 21.438 -1.452 1 98.25 48 ALA B N 1
ATOM 1162 C CA . ALA B 1 48 ? 6.41 20.844 -2.668 1 98.25 48 ALA B CA 1
ATOM 1163 C C . ALA B 1 48 ? 6.285 19.328 -2.52 1 98.25 48 ALA B C 1
ATOM 1165 O O . ALA B 1 48 ? 5.238 18.75 -2.836 1 98.25 48 ALA B O 1
ATOM 1166 N N . LEU B 1 49 ? 7.309 18.672 -2.025 1 98.44 49 LEU B N 1
ATOM 1167 C CA . LEU B 1 49 ? 7.305 17.219 -1.852 1 98.44 49 LEU B CA 1
ATOM 1168 C C . LEU B 1 49 ? 6.293 16.797 -0.793 1 98.44 49 LEU B C 1
ATOM 1170 O O . LEU B 1 49 ? 5.539 15.844 -0.993 1 98.44 49 LEU B O 1
ATOM 1174 N N . ALA B 1 50 ? 6.332 17.469 0.284 1 98.56 50 ALA B N 1
ATOM 1175 C CA . ALA B 1 50 ? 5.352 17.156 1.327 1 98.56 50 ALA B CA 1
ATOM 1176 C C . ALA B 1 50 ? 3.928 17.281 0.794 1 98.56 50 ALA B C 1
ATOM 1178 O O . ALA B 1 50 ? 3.066 16.469 1.124 1 98.56 50 ALA B O 1
ATOM 1179 N N . LYS B 1 51 ? 3.723 18.328 0.055 1 98.25 51 LYS B N 1
ATOM 1180 C CA . LYS B 1 51 ? 2.395 18.547 -0.506 1 98.25 51 LYS B CA 1
ATOM 1181 C C . LYS B 1 51 ? 1.959 17.359 -1.368 1 98.25 51 LYS B C 1
ATOM 1183 O O . LYS B 1 51 ? 0.838 16.859 -1.23 1 98.25 51 LYS B O 1
ATOM 1188 N N . VAL B 1 52 ? 2.822 16.906 -2.258 1 98.5 52 VAL B N 1
ATOM 1189 C CA . VAL B 1 52 ? 2.533 15.781 -3.135 1 98.5 52 VAL B CA 1
ATOM 1190 C C . VAL B 1 52 ? 2.08 14.578 -2.303 1 98.5 52 VAL B C 1
ATOM 1192 O O . VAL B 1 52 ? 1.076 13.938 -2.621 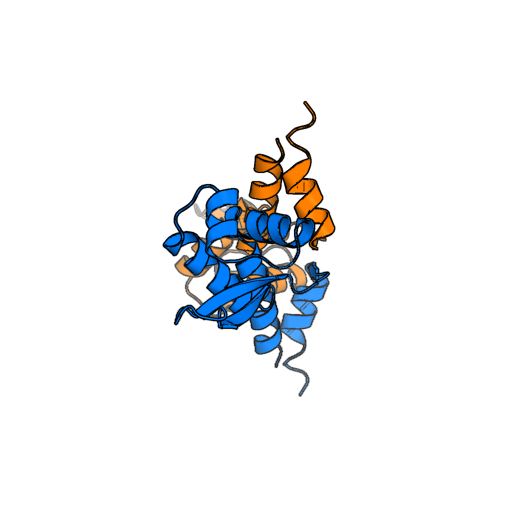1 98.5 52 VAL B O 1
ATOM 1195 N N . HIS B 1 53 ? 2.762 14.219 -1.254 1 98.75 53 HIS B N 1
ATOM 1196 C CA . HIS B 1 53 ? 2.434 13.07 -0.419 1 98.75 53 HIS B CA 1
ATOM 1197 C C . HIS B 1 53 ? 1.153 13.312 0.373 1 98.75 53 HIS B C 1
ATOM 1199 O O . HIS B 1 53 ? 0.361 12.391 0.574 1 98.75 53 HIS B O 1
ATOM 1205 N N . LEU B 1 54 ? 0.963 14.531 0.818 1 98.75 54 LEU B N 1
ATOM 1206 C CA . LEU B 1 54 ? -0.245 14.859 1.569 1 98.75 54 LEU B CA 1
ATOM 1207 C C . LEU B 1 54 ? -1.482 14.742 0.684 1 98.75 54 LEU B C 1
ATOM 1209 O O . LEU B 1 54 ? -2.541 14.305 1.142 1 98.75 54 LEU B O 1
ATOM 1213 N N . VAL B 1 55 ? -1.364 15.172 -0.535 1 98.44 55 VAL B N 1
ATOM 1214 C CA . VAL B 1 55 ? -2.467 15.031 -1.48 1 98.44 55 VAL B CA 1
ATOM 1215 C C . VAL B 1 55 ? -2.803 13.555 -1.663 1 98.44 55 VAL B C 1
ATOM 1217 O O . VAL B 1 55 ? -3.977 13.172 -1.667 1 98.44 55 VAL B O 1
ATOM 1220 N N . LYS B 1 56 ? -1.808 12.727 -1.815 1 98.62 56 LYS B N 1
ATOM 1221 C CA . LYS B 1 56 ? -2.025 11.289 -1.957 1 98.62 56 LYS B CA 1
ATOM 1222 C C . LYS B 1 56 ? -2.713 10.711 -0.722 1 98.62 56 LYS B C 1
ATOM 1224 O O . LYS B 1 56 ? -3.635 9.906 -0.839 1 98.62 56 LYS B O 1
ATOM 1229 N N . LEU B 1 57 ? -2.268 11.086 0.447 1 98.81 57 LEU B N 1
ATOM 1230 C CA . LEU B 1 57 ? -2.848 10.617 1.7 1 98.81 57 LEU B CA 1
ATOM 1231 C C . LEU B 1 57 ? -4.297 11.078 1.834 1 98.81 57 LEU B C 1
ATOM 1233 O O . LEU B 1 57 ? -5.137 10.344 2.357 1 98.81 57 LEU B O 1
ATOM 1237 N N . GLN B 1 58 ? -4.535 12.297 1.356 1 98.56 58 GLN B N 1
ATOM 1238 C CA . GLN B 1 58 ? -5.898 12.82 1.382 1 98.56 58 GLN B CA 1
ATOM 1239 C C . GLN B 1 58 ? -6.812 12.016 0.46 1 98.56 58 GLN B C 1
ATOM 1241 O O . GLN B 1 58 ? -7.922 11.648 0.846 1 98.56 58 GLN B O 1
ATOM 1246 N N . LYS B 1 59 ? -6.367 11.734 -0.722 1 98.12 59 LYS B N 1
ATOM 1247 C CA . LYS B 1 59 ? -7.141 10.945 -1.678 1 98.12 59 LYS B CA 1
ATOM 1248 C C . LYS B 1 59 ? -7.441 9.555 -1.13 1 98.12 59 LYS B C 1
ATOM 1250 O O . LYS B 1 59 ? -8.5 8.984 -1.402 1 98.12 59 LYS B O 1
ATOM 1255 N N . ALA B 1 60 ? -6.555 9.039 -0.323 1 98.38 60 ALA B N 1
ATOM 1256 C CA . ALA B 1 60 ? -6.707 7.719 0.278 1 98.38 60 ALA B CA 1
ATOM 1257 C C . ALA B 1 60 ? -7.605 7.777 1.511 1 98.38 60 ALA B C 1
ATOM 1259 O O . ALA B 1 60 ? -7.898 6.746 2.123 1 98.38 60 ALA B O 1
ATOM 1260 N N . GLY B 1 61 ? -7.957 8.977 1.922 1 98.44 61 GLY B N 1
ATOM 1261 C CA . GLY B 1 61 ? -8.852 9.156 3.057 1 98.44 61 GLY B CA 1
ATOM 1262 C C . GLY B 1 61 ? -8.133 9.078 4.395 1 98.44 61 GLY B C 1
ATOM 1263 O O . GLY B 1 61 ? -8.766 8.844 5.426 1 98.44 61 GLY B O 1
ATOM 1264 N N . LEU B 1 62 ? -6.836 9.266 4.406 1 98.81 62 LEU B N 1
ATOM 1265 C CA . LEU B 1 62 ? -6.035 9.047 5.605 1 98.81 62 LEU B CA 1
ATOM 1266 C C . LEU B 1 62 ? -5.73 10.359 6.309 1 98.81 62 LEU B C 1
ATOM 1268 O O . LEU B 1 62 ? -5.352 10.375 7.48 1 98.81 62 LEU B O 1
ATOM 1272 N N . VAL B 1 63 ? -5.828 11.477 5.523 1 98.75 63 VAL B N 1
ATOM 1273 C CA . VAL B 1 63 ? -5.641 12.82 6.062 1 98.75 63 VAL B CA 1
ATOM 1274 C C . VAL B 1 63 ? -6.719 13.758 5.516 1 98.75 63 VAL B C 1
ATOM 1276 O O . VAL B 1 63 ? -7.297 13.492 4.457 1 98.75 63 VAL B O 1
ATOM 1279 N N . ARG B 1 64 ? -7.047 14.695 6.184 1 98.5 64 ARG B N 1
ATOM 1280 C CA . ARG B 1 64 ? -7.93 15.758 5.715 1 98.5 64 ARG B CA 1
ATOM 1281 C C . ARG B 1 64 ? -7.277 17.125 5.891 1 98.5 64 ARG B C 1
ATOM 1283 O O . ARG B 1 64 ? -6.352 17.281 6.688 1 98.5 64 ARG B O 1
ATOM 1290 N N . SER B 1 65 ? -7.68 18.078 5.109 1 97.31 65 SER B N 1
ATOM 1291 C CA . SER B 1 65 ? -7.105 19.422 5.172 1 97.31 65 SER B CA 1
ATOM 1292 C C . SER B 1 65 ? -8.188 20.484 5.316 1 97.31 65 SER B C 1
ATOM 1294 O O . SER B 1 65 ? -9.359 20.234 5.004 1 97.31 65 SER B O 1
ATOM 1296 N N . SER B 1 66 ? -7.875 21.578 5.848 1 94.56 66 SER B N 1
ATOM 1297 C CA . SER B 1 66 ? -8.711 22.766 5.965 1 94.56 66 SER B CA 1
ATOM 1298 C C . SER B 1 66 ? -7.887 24.031 5.766 1 94.56 66 SER B C 1
ATOM 1300 O O . SER B 1 66 ? -6.664 24.016 5.902 1 94.56 66 SER B O 1
ATOM 1302 N N . VAL B 1 67 ? -8.602 25.078 5.258 1 91.31 67 VAL B N 1
ATOM 1303 C CA . VAL B 1 67 ? -7.945 26.359 5.027 1 91.31 67 VAL B CA 1
ATOM 1304 C C . VAL B 1 67 ? -8.344 27.344 6.117 1 91.31 67 VAL B C 1
ATOM 1306 O O . VAL B 1 67 ? -9.508 27.406 6.508 1 91.31 67 VAL B O 1
ATOM 1309 N N . ARG B 1 68 ? -7.379 27.922 6.688 1 84.31 68 ARG B N 1
ATOM 1310 C CA . ARG B 1 68 ? -7.629 28.969 7.672 1 84.31 68 ARG B CA 1
ATOM 1311 C C . ARG B 1 68 ? -7.102 30.312 7.184 1 84.31 68 ARG B C 1
ATOM 1313 O O . ARG B 1 68 ? -5.988 30.391 6.664 1 84.31 68 ARG B O 1
ATOM 1320 N N . LEU B 1 69 ? -8.094 31.25 7.105 1 80.12 69 LEU B N 1
ATOM 1321 C CA . LEU B 1 69 ? -7.703 32.594 6.746 1 80.12 69 LEU B CA 1
ATOM 1322 C C . LEU B 1 69 ? -7 33.281 7.91 1 80.12 69 LEU B C 1
ATOM 1324 O O . LEU B 1 69 ? -7.41 33.156 9.062 1 80.12 69 LEU B O 1
ATOM 1328 N N . MET B 1 70 ? -5.777 33.531 7.797 1 71.88 70 MET B N 1
ATOM 1329 C CA . MET B 1 70 ? -5.074 34.25 8.859 1 71.88 70 MET B CA 1
ATOM 1330 C C . MET B 1 70 ? -5.531 35.688 8.938 1 71.88 70 MET B C 1
ATOM 1332 O O . MET B 1 70 ? -5.723 36.344 7.906 1 71.88 70 MET B O 1
ATOM 1336 N N . ASP B 1 71 ? -6.129 36 10.133 1 61.62 71 ASP B N 1
ATOM 1337 C CA . ASP B 1 71 ? -6.527 37.375 10.375 1 61.62 71 ASP B CA 1
ATOM 1338 C C . ASP B 1 71 ? -5.398 38.344 10.023 1 61.62 71 ASP B C 1
ATOM 1340 O O . ASP B 1 71 ? -4.25 38.125 10.422 1 61.62 71 ASP B O 1
ATOM 1344 N N . GLY B 1 72 ? -5.82 39.375 9.172 1 64.06 72 GLY B N 1
ATOM 1345 C CA . GLY B 1 72 ? -4.977 40.469 8.766 1 64.06 72 GLY B CA 1
ATOM 1346 C C . GLY B 1 72 ? -4.137 40.188 7.539 1 64.06 72 GLY B C 1
ATOM 1347 O O . GLY B 1 72 ? -3.537 41.094 6.949 1 64.06 72 GLY B O 1
ATOM 1348 N N . GLU B 1 73 ? -3.668 38.875 7.488 1 63.19 73 GLU B N 1
ATOM 1349 C CA . GLU B 1 73 ? -2.859 38.594 6.305 1 63.19 73 GLU B CA 1
ATOM 1350 C C . GLU B 1 73 ? -3.688 37.906 5.219 1 63.19 73 GLU B C 1
ATOM 1352 O O . G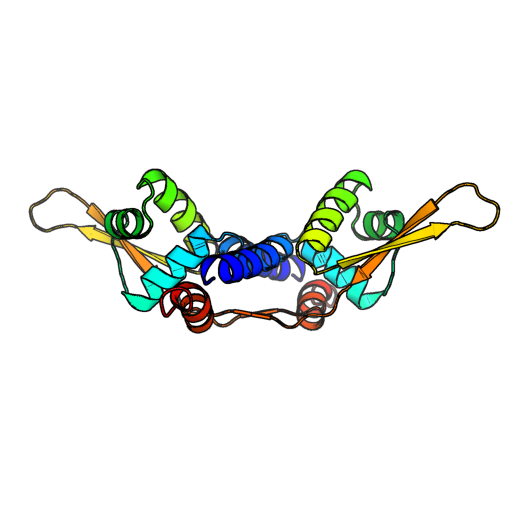LU B 1 73 ? -4.762 37.375 5.496 1 63.19 73 GLU B O 1
ATOM 1357 N N . ALA B 1 74 ? -3.705 38.438 4.176 1 66.25 74 ALA B N 1
ATOM 1358 C CA . ALA B 1 74 ? -4.398 37.969 2.984 1 66.25 74 ALA B CA 1
ATOM 1359 C C . ALA B 1 74 ? -3.979 36.531 2.641 1 66.25 74 ALA B C 1
ATOM 1361 O O . ALA B 1 74 ? -4.004 36.125 1.474 1 66.25 74 ALA B O 1
ATOM 1362 N N . LYS B 1 75 ? -3.354 35.875 3.746 1 76.62 75 LYS B N 1
ATOM 1363 C CA . LYS B 1 75 ? -2.846 34.594 3.277 1 76.62 75 LYS B CA 1
ATOM 1364 C C . LYS B 1 75 ? -3.645 33.438 3.873 1 76.62 75 LYS B C 1
ATOM 1366 O O . LYS B 1 75 ? -3.873 33.375 5.086 1 76.62 75 LYS B O 1
ATOM 1371 N N . ALA B 1 76 ? -4.203 32.625 3.029 1 82.75 76 ALA B N 1
ATOM 1372 C CA . ALA B 1 76 ? -4.879 31.375 3.414 1 82.75 76 ALA B CA 1
ATOM 1373 C C . ALA B 1 76 ? -3.881 30.234 3.594 1 82.75 76 ALA B C 1
ATOM 1375 O O . ALA B 1 76 ? -3.092 29.953 2.691 1 82.75 76 ALA B O 1
ATOM 1376 N N . LEU B 1 77 ? -3.736 29.75 4.855 1 87.75 77 LEU B N 1
ATOM 1377 C CA . LEU B 1 77 ? -2.848 28.625 5.125 1 87.75 77 LEU B CA 1
ATOM 1378 C C . LEU B 1 77 ? -3.635 27.328 5.246 1 87.75 77 LEU B C 1
ATOM 1380 O O . LEU B 1 77 ? -4.738 27.312 5.801 1 87.75 77 LEU B O 1
ATOM 1384 N N . ARG B 1 78 ? -3.035 26.297 4.645 1 92.38 78 ARG B N 1
ATOM 1385 C CA . ARG B 1 78 ? -3.658 24.984 4.734 1 92.38 78 ARG B CA 1
ATOM 1386 C C . ARG B 1 78 ? -3.031 24.156 5.848 1 92.38 78 ARG B C 1
ATOM 1388 O O . ARG B 1 78 ? -1.807 24.109 5.98 1 92.38 78 ARG B O 1
ATOM 1395 N N . TYR B 1 79 ? -3.906 23.609 6.641 1 95.56 79 TYR B N 1
ATOM 1396 C CA . TYR B 1 79 ? -3.395 22.672 7.637 1 95.56 79 TYR B CA 1
ATOM 1397 C C . TYR B 1 79 ? -4.027 21.297 7.477 1 95.56 79 TYR B C 1
ATOM 1399 O O . TYR B 1 79 ? -5.055 21.156 6.809 1 95.56 79 TYR B O 1
ATOM 1407 N N . TYR B 1 80 ? -3.354 20.281 8.016 1 98.31 80 TYR B N 1
ATOM 1408 C CA . TYR B 1 80 ? -3.703 18.875 7.84 1 98.31 80 TYR B CA 1
ATOM 1409 C C . TYR B 1 80 ? -3.904 18.188 9.18 1 98.31 80 TYR B C 1
ATOM 1411 O O . TYR B 1 80 ? -3.256 18.547 10.172 1 98.31 80 TYR B O 1
ATOM 1419 N N . GLU B 1 81 ? -4.762 17.25 9.18 1 98.44 81 GLU B N 1
ATOM 1420 C CA . GLU B 1 81 ? -4.988 16.391 10.336 1 98.44 81 GLU B CA 1
ATOM 1421 C C . GLU B 1 81 ? -5.148 14.93 9.914 1 98.44 81 GLU B C 1
ATOM 1423 O O . GLU B 1 81 ? -5.586 14.641 8.797 1 98.44 81 GLU B O 1
ATOM 1428 N N . LEU B 1 82 ? -4.805 14.125 10.891 1 98.75 82 LEU B N 1
ATOM 1429 C CA . LEU B 1 82 ? -4.926 12.688 10.648 1 98.75 82 LEU B CA 1
ATOM 1430 C C . LEU B 1 82 ? -6.379 12.234 10.758 1 98.75 82 LEU B C 1
ATOM 1432 O O . LEU B 1 82 ? -7.098 12.664 11.664 1 98.75 82 LEU B O 1
ATOM 1436 N N . VAL B 1 83 ? -6.816 11.477 9.781 1 98.62 83 VAL B N 1
ATOM 1437 C CA . VAL B 1 83 ? -8.047 10.711 9.93 1 98.62 83 VAL B CA 1
ATOM 1438 C C . VAL B 1 83 ? -7.742 9.367 10.586 1 98.62 83 VAL B C 1
ATOM 1440 O O . VAL B 1 83 ? -6.969 8.57 10.055 1 98.62 83 VAL B O 1
ATOM 1443 N N . ASP B 1 84 ? -8.367 9.125 11.688 1 98 84 ASP B N 1
ATOM 1444 C CA . ASP B 1 84 ? -8.07 7.883 12.391 1 98 84 ASP B CA 1
ATOM 1445 C C . ASP B 1 84 ? -8.461 6.672 11.547 1 98 84 ASP B C 1
ATOM 1447 O O . ASP B 1 84 ? -9.398 6.738 10.758 1 98 84 ASP B O 1
ATOM 1451 N N . PHE B 1 85 ? -7.723 5.594 11.766 1 98.69 85 PHE B N 1
ATOM 1452 C CA . PHE B 1 85 ? -7.996 4.367 11.023 1 98.69 85 PHE B CA 1
ATOM 1453 C C . PHE B 1 85 ? -7.438 3.154 11.758 1 98.69 85 PHE B C 1
ATOM 1455 O O . PHE B 1 85 ? -6.578 3.293 12.633 1 98.69 85 PHE B O 1
ATOM 1462 N N . ASN B 1 86 ? -7.984 2.021 11.531 1 98.69 86 ASN B N 1
ATOM 1463 C CA . ASN B 1 86 ? -7.527 0.69 11.906 1 98.69 86 ASN B CA 1
ATOM 1464 C C . ASN B 1 86 ? -7.848 -0.343 10.836 1 98.69 86 ASN B C 1
ATOM 1466 O O . ASN B 1 86 ? -8.992 -0.788 10.719 1 98.69 86 ASN B O 1
ATOM 1470 N N . ILE B 1 87 ? -6.805 -0.714 10.125 1 98.25 87 ILE B N 1
ATOM 1471 C CA . ILE B 1 87 ? -7.02 -1.551 8.953 1 98.25 87 ILE B CA 1
ATOM 1472 C C . ILE B 1 87 ? -6.371 -2.916 9.164 1 98.25 87 ILE B C 1
ATOM 1474 O O . ILE B 1 87 ? -5.219 -3.004 9.594 1 98.25 87 ILE B O 1
ATOM 1478 N N . THR B 1 88 ? -7.113 -3.93 8.984 1 98.44 88 THR B N 1
ATOM 1479 C CA . THR B 1 88 ? -6.598 -5.293 8.93 1 98.44 88 THR B CA 1
ATOM 1480 C C . THR B 1 88 ? -6.676 -5.848 7.512 1 98.44 88 THR B C 1
ATOM 1482 O O . THR B 1 88 ? -7.715 -5.746 6.855 1 98.44 88 THR B O 1
ATOM 1485 N N . VAL B 1 89 ? -5.602 -6.379 7.043 1 98.5 89 VAL B N 1
ATOM 1486 C CA . VAL B 1 89 ? -5.594 -6.961 5.703 1 98.5 89 VAL B CA 1
ATOM 1487 C C . VAL B 1 89 ? -4.953 -8.344 5.746 1 98.5 89 VAL B C 1
ATOM 1489 O O . VAL B 1 89 ? -3.906 -8.531 6.371 1 98.5 89 VAL B O 1
ATOM 1492 N N . ASN B 1 90 ? -5.586 -9.273 5.176 1 98.75 90 ASN B N 1
ATOM 1493 C CA . ASN B 1 90 ? -5.121 -10.641 4.996 1 98.75 90 ASN B CA 1
ATOM 1494 C C . ASN B 1 90 ? -5.77 -11.305 3.785 1 98.75 90 ASN B C 1
ATOM 1496 O O . ASN B 1 90 ? -6.684 -10.742 3.182 1 98.75 90 ASN B O 1
ATOM 1500 N N . PRO B 1 91 ? -5.289 -12.438 3.383 1 98.5 91 PRO B N 1
ATOM 1501 C CA . PRO B 1 91 ? -5.809 -13.055 2.158 1 98.5 91 PRO B CA 1
ATOM 1502 C C . PRO B 1 91 ? -7.312 -13.312 2.217 1 98.5 91 PRO B C 1
ATOM 1504 O O . PRO B 1 91 ? -8.008 -13.164 1.211 1 98.5 91 PRO B O 1
ATOM 1507 N N . ARG B 1 92 ? -7.809 -13.703 3.359 1 97.75 92 ARG B N 1
ATOM 1508 C CA . ARG B 1 92 ? -9.242 -13.961 3.48 1 97.75 92 ARG B CA 1
ATOM 1509 C C . ARG B 1 92 ? -10.047 -12.703 3.172 1 97.75 92 ARG B C 1
ATOM 1511 O O . ARG B 1 92 ? -11.023 -12.758 2.416 1 97.75 92 ARG B O 1
ATOM 1518 N N . ILE B 1 93 ? -9.719 -11.594 3.709 1 97.81 93 ILE B N 1
ATOM 1519 C CA . ILE B 1 93 ? -10.414 -10.328 3.494 1 97.81 93 ILE B CA 1
ATOM 1520 C C . ILE B 1 93 ? -10.312 -9.93 2.021 1 97.81 93 ILE B C 1
ATOM 1522 O O . ILE B 1 93 ? -11.297 -9.484 1.428 1 97.81 93 ILE B O 1
ATOM 1526 N N . ILE B 1 94 ? -9.133 -10.117 1.447 1 98.12 94 ILE B N 1
ATOM 1527 C CA . ILE B 1 94 ? -8.914 -9.75 0.055 1 98.12 94 ILE B CA 1
ATOM 1528 C C . ILE B 1 94 ? -9.797 -10.594 -0.854 1 98.12 94 ILE B C 1
ATOM 1530 O O . ILE B 1 94 ? -10.398 -10.086 -1.802 1 98.12 94 ILE B O 1
ATOM 1534 N N . VAL B 1 95 ? -9.914 -11.906 -0.544 1 97.5 95 VAL B N 1
ATOM 1535 C CA . VAL B 1 95 ? -10.781 -12.789 -1.313 1 97.5 95 VAL B CA 1
ATOM 1536 C C . VAL B 1 95 ? -12.227 -12.305 -1.207 1 97.5 95 VAL B C 1
ATOM 1538 O O . VAL B 1 95 ? -12.953 -12.266 -2.205 1 97.5 95 VAL B O 1
ATOM 1541 N N . GLU B 1 96 ? -12.609 -11.969 0.033 1 96.25 96 GLU B N 1
ATOM 1542 C CA . GLU B 1 96 ? -13.969 -11.492 0.254 1 96.25 96 GLU B CA 1
ATOM 1543 C C . GLU B 1 96 ? -14.25 -10.219 -0.538 1 96.25 96 GLU B C 1
ATOM 1545 O O . GLU B 1 96 ? -15.336 -10.039 -1.08 1 96.25 96 GLU B O 1
ATOM 1550 N N . LEU B 1 97 ? -13.305 -9.344 -0.556 1 95.06 97 LEU B N 1
ATOM 1551 C CA . LEU B 1 97 ? -13.461 -8.094 -1.289 1 95.06 97 LEU B CA 1
ATOM 1552 C C . LEU B 1 97 ? -13.516 -8.344 -2.793 1 95.06 97 LEU B C 1
ATOM 1554 O O . LEU B 1 97 ? -14.227 -7.656 -3.52 1 95.06 97 LEU B O 1
ATOM 1558 N N . ALA B 1 98 ? -12.719 -9.328 -3.266 1 92.69 98 ALA B N 1
ATOM 1559 C CA . ALA B 1 98 ? -12.633 -9.641 -4.691 1 92.69 98 ALA B CA 1
ATOM 1560 C C . ALA B 1 98 ? -13.883 -10.367 -5.168 1 92.69 98 ALA B C 1
ATOM 1562 O O . ALA B 1 98 ? -14.258 -10.266 -6.34 1 92.69 98 ALA B O 1
ATOM 1563 N N . GLY B 1 99 ? -14.352 -11.469 -4.402 1 82.44 99 GLY B N 1
ATOM 1564 C CA . GLY B 1 99 ? -15.492 -12.305 -4.727 1 82.44 99 GLY B CA 1
ATOM 1565 C C . GLY B 1 99 ? -16.828 -11.594 -4.57 1 82.44 99 GLY B C 1
ATOM 1566 O O . GLY B 1 99 ? -17.859 -12.086 -5.031 1 82.44 99 GLY B O 1
ATOM 1567 N N . GLY B 1 100 ? -17.047 -10.82 -3.533 1 63.44 100 GLY B N 1
ATOM 1568 C CA . GLY B 1 100 ? -18.344 -10.25 -3.254 1 63.44 100 GLY B CA 1
ATOM 1569 C C . GLY B 1 100 ? -18.984 -9.602 -4.469 1 63.44 100 GLY B C 1
ATOM 1570 O O . GLY B 1 100 ? -20.125 -9.125 -4.398 1 63.44 100 GLY B O 1
ATOM 1571 N N . GLY B 1 101 ? -18.453 -9.281 -5.574 1 50.72 101 GLY B N 1
ATOM 1572 C CA . GLY B 1 101 ? -19.25 -8.688 -6.637 1 50.72 101 GLY B CA 1
ATOM 1573 C C . GLY B 1 101 ? -20.156 -9.68 -7.34 1 50.72 101 GLY B C 1
ATOM 1574 O O . GLY B 1 101 ? -20.984 -9.305 -8.172 1 50.72 101 GLY B O 1
ATOM 1575 N N . ASP B 1 102 ? -19.859 -11.008 -7.621 1 41.03 102 ASP B N 1
ATOM 1576 C CA . ASP B 1 102 ? -20.719 -11.812 -8.477 1 41.03 102 ASP B CA 1
ATOM 1577 C C . ASP B 1 102 ? -22.078 -12.062 -7.82 1 41.03 102 ASP B C 1
ATOM 1579 O O . ASP B 1 102 ? -23 -12.562 -8.461 1 41.03 102 ASP B O 1
ATOM 1583 N N . GLU B 1 103 ? -22.297 -12.172 -6.617 1 36.56 103 GLU B N 1
ATOM 1584 C CA . GLU B 1 103 ? -23.656 -12.641 -6.324 1 36.56 103 GLU B CA 1
ATOM 1585 C C . GLU B 1 103 ? -24.688 -11.641 -6.828 1 36.56 103 GLU B C 1
ATOM 1587 O O . GLU B 1 103 ? -25.891 -11.961 -6.883 1 36.56 103 GLU B O 1
ATOM 1592 N N . GLN B 1 104 ? -24.641 -10.336 -7.195 1 30.59 104 GLN B N 1
ATOM 1593 C CA . GLN B 1 104 ? -25.906 -9.938 -7.805 1 30.59 104 GLN B CA 1
ATOM 1594 C C . GLN B 1 104 ? -25.953 -10.336 -9.273 1 30.59 104 GLN B C 1
ATOM 1596 O O . GLN B 1 104 ? -24.938 -10.344 -9.961 1 30.59 104 GLN B O 1
#

Organism: Caldivirga maquilingensis (strain ATCC 700844 / DSM 13496 / JCM 10307 / IC-167) (NCBI:txid397948)

Nearest PDB structures (foldseek):
  1u2w-assembly1_B  TM=9.311E-01  e=2.310E-04  Staphylococcus aureus
  6xjf-assembly3_C  TM=8.461E-01  e=5.216E-03  Pyrococcus furiosus DSM 3638
  6pln-assembly2_B  TM=7.501E-01  e=1.009E-02  Pyrococcus furiosus
  6kf9-assembly1_G  TM=8.058E-01  e=1.534E-02  Thermococcus kodakarensis KOD1
  6xjf-assembly4_D  TM=7.671E-01  e=1.445E-02  Pyrococcus furiosus DSM 3638

Solvent-accessible surface area (backbone atoms only — not comparable to full-atom values): 10842 Å² total; per-residue (Å²): 101,11,61,57,50,33,43,51,50,9,40,38,26,36,38,45,27,32,48,68,45,42,47,49,47,26,52,25,64,74,65,40,69,40,38,54,64,55,53,11,59,76,70,71,51,52,53,69,59,43,46,57,51,48,52,46,24,33,75,38,61,45,30,48,72,50,75,43,74,40,85,95,46,95,47,71,46,53,31,35,33,64,41,87,61,79,46,75,52,33,57,70,58,43,32,50,32,58,55,64,32,65,80,116,102,12,61,58,51,33,43,51,50,9,39,37,25,36,38,44,28,32,49,67,46,42,49,49,48,25,52,24,64,75,66,40,70,39,38,55,65,55,52,11,60,76,71,71,51,52,55,70,58,44,47,57,50,47,53,46,25,32,76,37,60,44,30,47,72,50,76,43,73,41,87,94,45,95,47,72,44,52,31,35,31,63,41,87,62,78,47,74,51,33,56,69,56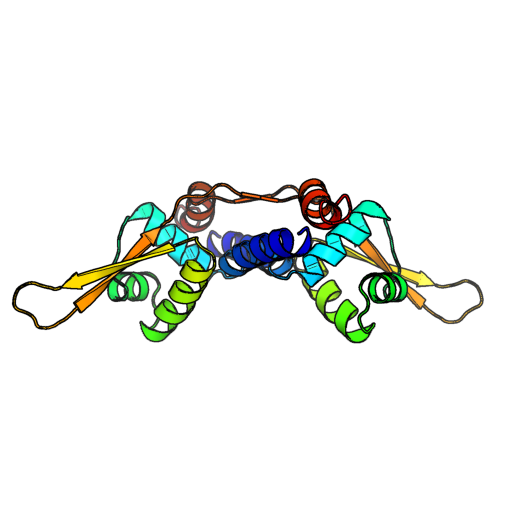,43,32,49,34,57,54,64,31,64,81,113